Protein AF-A0A2T3MWW9-F1 (afdb_monomer_lite)

Sequence (185 aa):
MLLWITDTPELFTETENLVIRSPDQLSATSPQGPTFVVIDIRLPQQALINWAVQRKQTTLWWLPAVDIPDPHCGVMAADCSAAEFIPLLSHIYHREGVITLAPGELESALCNNRYARVFLAPTESGDLIDSQEWSLGYAIHRGLDGSLDDFQLVTDLVRSRFKINTLYCLCEPGNGVNLVLTFSN

Foldseek 3Di:
DEEEEDCCQVVDDADPQYHYYYLVCCVVPQLAPHQEYEYADQEDDPSSLVSPVPHPFEYEYECHPDDHDPPHAYAVEAPDDCRVVVVVVSCQQVVVDQHPDDNCRVSVLGRVFRYKYKFFQDQDDDAAPDPDAFAEKEWEAEAPPDDPVSVVVSQVSRCVNRNYNYYHYHYDHHDDTIMMMTGHD

Secondary structure (DSSP, 8-state):
-EEEEES-GGGS---SSEEEE-GGGGGGS-TTS-SEEEEE-SS--HHHHHHHHT-SS-EEEES-SSPPPTT-EEEEEESS-HHHHHHHHHHHHTT-SB--PPTTHHHHHHHT-SEEEEEEPPSS--S-S-SS-EEEEEEEEE-S-S-HHHHHHHHHHHHHHHTEEEEEEEEE-SSS--EEEEEE-

Organism: NCBI:txid266810

Radius of gyration: 16.32 Å; chains: 1; bounding box: 35×36×45 Å

pLDDT: mean 90.38, std 5.96, range [67.0, 98.0]

Structure (mmCIF, N/CA/C/O backbone):
data_AF-A0A2T3MWW9-F1
#
_entry.id   AF-A0A2T3MWW9-F1
#
loop_
_atom_site.group_PDB
_atom_site.id
_atom_site.type_symbol
_atom_site.label_atom_id
_atom_site.label_alt_id
_atom_site.label_comp_id
_atom_site.label_asym_id
_atom_site.label_entity_id
_atom_site.label_seq_id
_atom_site.pdbx_PDB_ins_code
_atom_site.Cartn_x
_atom_site.Cartn_y
_atom_site.Cartn_z
_atom_site.occupancy
_atom_site.B_iso_or_equiv
_atom_site.auth_seq_id
_atom_site.auth_comp_id
_atom_site.auth_asym_id
_atom_site.auth_atom_id
_atom_site.pdbx_PDB_model_num
ATOM 1 N N . MET A 1 1 ? -6.597 13.366 3.074 1.00 86.12 1 MET A N 1
ATOM 2 C CA . MET A 1 1 ? -5.866 13.123 4.329 1.00 86.12 1 MET A CA 1
ATOM 3 C C . MET A 1 1 ? -5.758 11.627 4.583 1.00 86.12 1 MET A C 1
ATOM 5 O O . MET A 1 1 ? -6.785 10.956 4.687 1.00 86.12 1 MET A O 1
ATOM 9 N N . LEU A 1 2 ? -4.524 11.129 4.651 1.00 93.75 2 LEU A N 1
ATOM 10 C CA . LEU A 1 2 ? -4.156 9.774 5.055 1.00 93.75 2 LEU A CA 1
ATOM 11 C C . LEU A 1 2 ? -3.776 9.794 6.541 1.00 93.75 2 LEU A C 1
ATOM 13 O O . LEU A 1 2 ? -3.070 10.700 6.981 1.00 93.75 2 LEU A O 1
ATOM 17 N N . LEU A 1 3 ? -4.251 8.816 7.312 1.00 95.88 3 LEU A N 1
ATOM 18 C CA . LEU A 1 3 ? -3.854 8.623 8.707 1.00 95.88 3 LEU A CA 1
ATOM 19 C C . LEU A 1 3 ? -2.896 7.434 8.814 1.00 95.88 3 LEU A C 1
ATOM 21 O O . LEU A 1 3 ? -3.251 6.317 8.446 1.00 95.88 3 LEU A O 1
ATOM 25 N N . TRP A 1 4 ? -1.714 7.665 9.367 1.00 97.31 4 TRP A N 1
ATOM 26 C CA . TRP A 1 4 ? -0.736 6.639 9.697 1.00 97.31 4 TRP A CA 1
ATOM 27 C C . TRP A 1 4 ? -0.711 6.414 11.209 1.00 97.31 4 TRP A C 1
ATOM 29 O O . TRP A 1 4 ? -0.473 7.336 11.986 1.00 97.31 4 TRP A O 1
ATOM 39 N N . ILE A 1 5 ? -0.989 5.182 11.629 1.00 97.00 5 ILE A N 1
ATOM 40 C CA . ILE A 1 5 ? -0.934 4.753 13.025 1.00 97.00 5 ILE A CA 1
ATOM 41 C C . ILE A 1 5 ? 0.368 3.980 13.243 1.00 97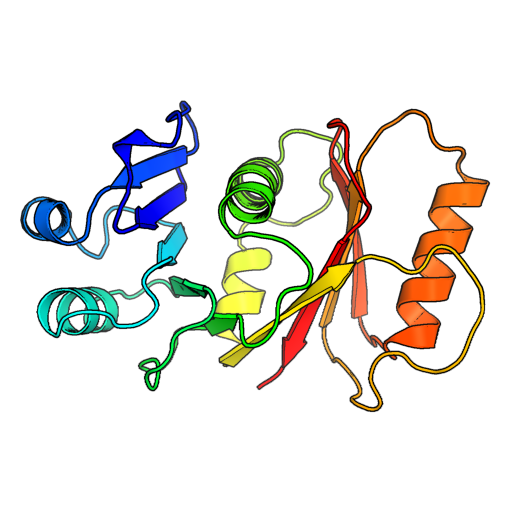.00 5 ILE A C 1
ATOM 43 O O . ILE A 1 5 ? 0.570 2.964 12.585 1.00 97.00 5 ILE A O 1
ATOM 47 N N . THR A 1 6 ? 1.228 4.438 14.153 1.00 96.56 6 THR A N 1
ATOM 48 C CA . THR A 1 6 ? 2.534 3.819 14.462 1.00 96.56 6 THR A CA 1
ATOM 49 C C . THR A 1 6 ? 2.891 3.998 15.941 1.00 96.56 6 THR A C 1
ATOM 51 O O . THR A 1 6 ? 2.377 4.904 16.595 1.00 96.56 6 THR A O 1
ATOM 54 N N . ASP A 1 7 ? 3.756 3.141 16.485 1.00 94.19 7 ASP A N 1
ATOM 55 C CA . ASP A 1 7 ? 4.209 3.229 17.882 1.00 94.19 7 ASP A CA 1
ATOM 56 C C . ASP A 1 7 ? 5.195 4.384 18.112 1.00 94.19 7 ASP A C 1
ATOM 58 O O . ASP A 1 7 ? 5.385 4.805 19.250 1.00 94.19 7 ASP A O 1
ATOM 62 N N . THR A 1 8 ? 5.803 4.912 17.046 1.00 94.25 8 THR A N 1
ATOM 63 C CA . THR A 1 8 ? 6.831 5.963 17.123 1.00 94.25 8 THR A CA 1
ATOM 64 C C . THR A 1 8 ? 6.480 7.176 16.254 1.00 94.25 8 THR A C 1
ATOM 66 O O . THR A 1 8 ? 7.227 7.502 15.325 1.00 94.25 8 THR A O 1
ATOM 69 N N . PRO A 1 9 ? 5.329 7.840 16.477 1.00 94.06 9 PRO A N 1
ATOM 70 C CA . PRO A 1 9 ? 4.899 8.972 15.655 1.00 94.06 9 PRO A CA 1
ATOM 71 C C . PRO A 1 9 ? 5.900 10.136 15.674 1.00 94.06 9 PRO A C 1
ATOM 73 O O . PRO A 1 9 ? 6.030 10.850 14.687 1.00 94.06 9 PRO A O 1
ATOM 76 N N . GLU A 1 10 ? 6.643 10.308 16.768 1.00 93.69 10 GLU A N 1
ATOM 77 C CA . GLU A 1 10 ? 7.654 11.351 16.959 1.00 93.69 10 GLU A CA 1
ATOM 78 C C . GLU A 1 10 ? 8.884 11.224 16.051 1.00 93.69 10 GLU A C 1
ATOM 80 O O . GLU A 1 10 ? 9.641 12.185 15.917 1.00 93.69 10 GLU A O 1
ATOM 85 N N . LEU A 1 11 ? 9.099 10.059 15.431 1.00 93.56 11 LEU A N 1
ATOM 86 C CA . LEU A 1 11 ? 10.196 9.849 14.482 1.00 93.56 11 LEU A CA 1
ATOM 87 C C . LEU A 1 11 ? 9.874 10.372 13.078 1.00 93.56 11 LEU A C 1
ATOM 89 O O . LEU A 1 11 ? 10.746 10.363 12.207 1.00 93.56 11 LEU A O 1
ATOM 93 N N . PHE A 1 12 ? 8.639 10.817 12.849 1.00 93.81 12 PHE A N 1
ATOM 94 C CA . PHE A 1 12 ? 8.135 11.162 11.531 1.00 93.81 12 PHE A CA 1
ATOM 95 C C . PHE A 1 12 ? 7.552 12.572 11.501 1.00 93.81 12 PHE A C 1
ATOM 97 O O . PHE A 1 12 ? 7.078 13.111 12.500 1.00 93.81 12 PHE A O 1
ATOM 104 N N . THR A 1 13 ? 7.580 13.174 10.315 1.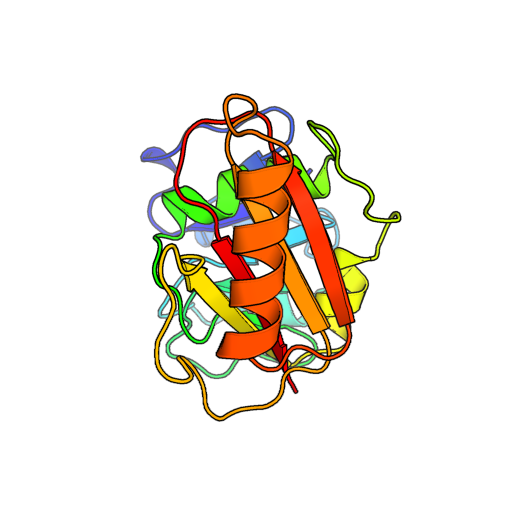00 92.25 13 THR A N 1
ATOM 105 C CA . THR A 1 13 ? 7.075 14.528 10.091 1.00 92.25 13 THR A CA 1
ATOM 106 C C . THR A 1 13 ? 5.696 14.456 9.456 1.00 92.25 13 THR A C 1
ATOM 108 O O . TH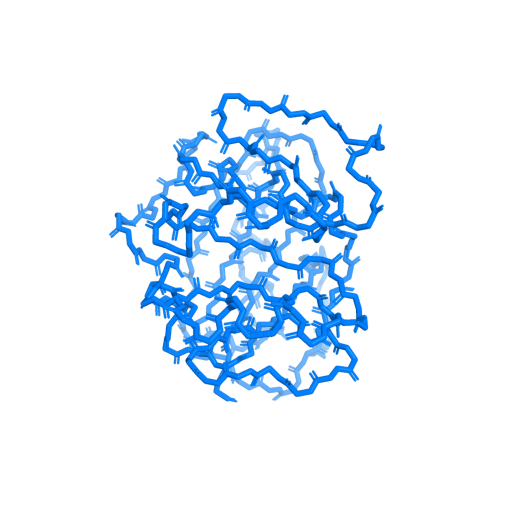R A 1 13 ? 5.530 13.857 8.394 1.00 92.25 13 THR A O 1
ATOM 111 N N . GLU A 1 14 ? 4.712 15.090 10.090 1.00 93.38 14 GLU A N 1
ATOM 112 C CA . GLU A 1 14 ? 3.388 15.264 9.494 1.00 93.38 14 GLU A CA 1
ATOM 113 C C . GLU A 1 14 ? 3.435 16.216 8.297 1.00 93.38 14 GLU A C 1
ATOM 115 O O . GLU A 1 14 ? 4.230 17.158 8.248 1.00 93.38 14 GLU A O 1
ATOM 120 N N . THR A 1 15 ? 2.524 16.008 7.353 1.00 91.12 15 THR A N 1
ATOM 121 C CA . THR A 1 15 ? 2.271 16.941 6.252 1.00 91.12 15 THR A CA 1
ATOM 122 C C . THR A 1 15 ? 0.797 17.334 6.249 1.00 91.12 15 THR A C 1
ATOM 124 O O . THR A 1 15 ? -0.006 16.785 7.001 1.00 91.12 15 THR A O 1
ATOM 127 N N . GLU A 1 16 ? 0.402 18.269 5.382 1.00 89.38 16 GLU A N 1
ATOM 128 C CA . GLU A 1 16 ? -1.020 18.599 5.170 1.00 89.38 16 GLU A CA 1
ATOM 129 C C . GLU A 1 16 ? -1.860 17.354 4.823 1.00 89.38 16 GLU A C 1
ATOM 131 O O . GLU A 1 16 ? -3.033 17.245 5.184 1.00 89.38 16 GLU A O 1
ATOM 136 N N . ASN A 1 17 ? -1.231 16.389 4.154 1.00 90.88 17 ASN A N 1
ATOM 137 C CA . ASN A 1 17 ? -1.879 15.223 3.579 1.00 90.88 17 ASN A CA 1
ATOM 138 C C . ASN A 1 17 ? -1.651 13.931 4.380 1.00 90.88 17 ASN A C 1
ATOM 140 O O . ASN A 1 17 ? -2.435 12.989 4.228 1.00 90.88 17 ASN A O 1
ATOM 144 N N . LEU A 1 18 ? -0.650 13.900 5.266 1.00 94.56 18 LEU A N 1
ATOM 145 C CA . LEU A 1 18 ? -0.281 12.758 6.104 1.00 94.56 18 LEU A CA 1
ATOM 146 C C . LEU A 1 18 ? -0.301 13.136 7.587 1.00 94.56 18 LEU A C 1
ATOM 148 O O . LEU A 1 18 ? 0.564 13.866 8.068 1.00 94.56 18 LEU A O 1
ATOM 152 N N . VAL A 1 19 ? -1.263 12.573 8.311 1.00 94.94 19 VAL A N 1
ATOM 153 C CA . VAL A 1 19 ? -1.389 12.710 9.765 1.00 94.94 19 VAL A CA 1
ATOM 154 C C . VAL A 1 19 ? -0.876 11.444 10.435 1.00 94.94 19 VAL A C 1
ATOM 156 O O . VAL A 1 19 ? -1.214 10.345 10.002 1.00 94.94 19 VAL A O 1
ATOM 159 N N . ILE A 1 20 ? -0.095 11.585 11.502 1.00 95.75 20 ILE A N 1
ATOM 160 C CA . ILE A 1 20 ? 0.597 10.481 12.173 1.00 95.75 20 ILE A CA 1
ATOM 161 C C . ILE A 1 20 ? 0.165 10.429 13.636 1.00 95.75 20 ILE A C 1
ATOM 163 O O . ILE A 1 20 ? 0.215 11.426 14.358 1.00 95.75 20 ILE A O 1
ATOM 167 N N . ARG A 1 21 ? -0.315 9.275 14.093 1.00 94.94 21 ARG A N 1
ATOM 168 C CA . ARG A 1 21 ? -0.843 9.102 15.452 1.00 94.94 21 ARG A CA 1
ATOM 169 C C . ARG A 1 21 ? -0.339 7.813 16.081 1.00 94.94 21 ARG A C 1
ATOM 171 O O . ARG A 1 21 ? -0.082 6.838 15.383 1.00 94.94 21 ARG A O 1
ATOM 178 N N . SER A 1 22 ? -0.265 7.791 17.406 1.00 94.56 22 SER A N 1
ATOM 179 C CA . SER A 1 22 ? -0.101 6.550 18.160 1.00 94.56 22 SER A CA 1
ATOM 180 C C . SER A 1 22 ? -1.442 5.835 18.368 1.00 94.56 22 SER A C 1
ATOM 182 O O . SER A 1 22 ? -2.502 6.472 18.296 1.00 94.56 22 SER A O 1
ATOM 184 N N . PRO A 1 23 ? -1.437 4.523 18.672 1.00 93.38 23 PRO A N 1
ATOM 185 C CA . PRO A 1 23 ? -2.658 3.791 19.008 1.00 93.38 23 PRO A CA 1
ATOM 186 C C . PRO A 1 23 ? -3.476 4.430 20.143 1.00 93.38 23 PRO A C 1
ATOM 188 O O . PRO A 1 23 ? -4.704 4.473 20.069 1.00 93.38 23 PRO A O 1
ATOM 191 N N . ASP A 1 24 ? -2.822 5.001 21.158 1.00 90.00 24 ASP A N 1
ATOM 192 C CA . ASP A 1 24 ? -3.497 5.620 22.311 1.00 90.00 24 ASP A CA 1
ATOM 193 C C . ASP A 1 24 ? -4.316 6.867 21.927 1.00 90.00 24 ASP A C 1
ATOM 195 O O . ASP A 1 24 ? -5.338 7.191 22.545 1.00 90.00 24 ASP A O 1
ATOM 199 N N . GLN A 1 25 ? -3.916 7.544 20.848 1.00 89.50 25 GLN A N 1
ATOM 200 C CA . GLN A 1 25 ? -4.597 8.728 20.320 1.00 89.50 25 GLN A CA 1
ATOM 201 C C . GLN A 1 25 ? -5.870 8.385 19.520 1.00 89.50 25 GLN A C 1
ATOM 203 O O . GLN A 1 25 ? -6.629 9.284 19.141 1.00 89.50 25 GLN A O 1
ATOM 208 N N . LEU A 1 26 ? -6.166 7.098 19.292 1.00 84.94 26 LEU A N 1
ATOM 209 C CA . LEU A 1 26 ? -7.368 6.662 18.568 1.00 84.94 26 LEU A CA 1
ATOM 210 C C . LEU A 1 26 ? -8.657 6.863 19.350 1.00 84.94 26 LEU A C 1
ATOM 212 O O . LEU A 1 26 ? -9.710 7.031 18.743 1.00 84.94 26 LEU A O 1
ATOM 216 N N . SER A 1 27 ? -8.587 6.904 20.680 1.00 78.81 27 SER A N 1
ATOM 217 C CA . SER A 1 27 ? -9.750 7.180 21.534 1.00 78.81 27 SER A CA 1
ATOM 218 C C . SER A 1 27 ? -10.438 8.511 21.194 1.00 78.81 27 SER A C 1
ATOM 220 O O . SER A 1 27 ? -11.656 8.628 21.316 1.00 78.81 27 SER A O 1
ATOM 222 N N . ALA A 1 28 ? -9.672 9.492 20.705 1.00 82.19 28 ALA A N 1
ATOM 223 C CA . ALA A 1 28 ? -10.166 10.791 20.253 1.00 82.19 28 ALA A CA 1
ATOM 224 C C . ALA A 1 28 ? -10.493 10.839 18.746 1.00 82.19 28 ALA A C 1
ATOM 226 O O . ALA A 1 28 ? -10.982 11.856 18.253 1.00 82.19 28 ALA A O 1
ATOM 227 N N . THR A 1 29 ? -10.232 9.760 18.004 1.00 86.19 29 THR A N 1
ATOM 228 C CA . THR A 1 29 ? -10.383 9.703 16.547 1.00 86.19 29 THR A CA 1
ATOM 229 C C . THR A 1 29 ? -11.567 8.817 16.175 1.00 86.19 29 THR A C 1
ATOM 231 O O . THR A 1 29 ? -11.549 7.606 16.382 1.00 86.19 29 THR A O 1
ATOM 234 N N . SER A 1 30 ? -12.603 9.401 15.568 1.00 91.06 30 SER A N 1
ATOM 235 C CA . SER A 1 30 ? -13.727 8.616 15.041 1.00 91.06 30 SER A CA 1
ATOM 236 C C . SER A 1 30 ? -13.239 7.607 13.990 1.00 91.06 30 SER A C 1
ATOM 238 O O . SER A 1 30 ? -12.546 8.024 13.056 1.00 91.06 30 SER A O 1
ATOM 240 N N . PRO A 1 31 ? -13.654 6.323 14.050 1.00 91.19 31 PRO A N 1
ATOM 241 C CA . PRO A 1 31 ? -13.318 5.333 13.029 1.00 91.19 31 PRO A CA 1
ATOM 242 C C . PRO A 1 31 ? -13.686 5.758 11.604 1.00 91.19 31 PRO A C 1
ATOM 244 O O . PRO A 1 31 ? -13.045 5.312 10.663 1.00 91.19 31 PRO A O 1
ATOM 247 N N . GLN A 1 32 ? -14.685 6.629 11.420 1.00 93.19 32 GLN A N 1
ATOM 248 C CA . GLN A 1 32 ? -15.122 7.084 10.089 1.00 93.19 32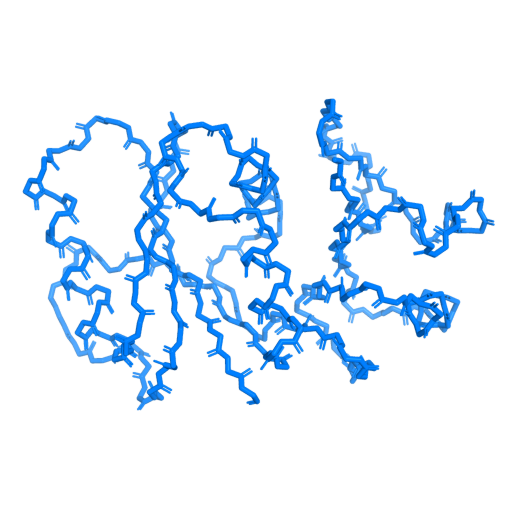 GLN A CA 1
ATOM 249 C C . GLN A 1 32 ? -14.501 8.415 9.648 1.00 93.19 32 GLN A C 1
ATOM 251 O O . GLN A 1 32 ? -14.809 8.891 8.562 1.00 93.19 32 GLN A O 1
ATOM 256 N N . GLY A 1 33 ? -13.701 9.062 10.500 1.00 87.88 33 GLY A N 1
ATOM 257 C CA . GLY A 1 33 ? -13.125 10.371 10.182 1.00 87.88 33 GLY A CA 1
ATOM 258 C C . GLY A 1 33 ? -12.098 10.295 9.046 1.00 87.88 33 GLY A C 1
ATOM 259 O O . GLY A 1 33 ? -12.249 11.005 8.054 1.00 87.88 33 GLY A O 1
ATOM 260 N N . PRO A 1 34 ? -11.063 9.443 9.163 1.00 89.62 34 PRO A N 1
ATOM 261 C CA . PRO A 1 34 ? -10.036 9.315 8.134 1.00 89.62 34 PRO A CA 1
ATOM 262 C C . PRO A 1 34 ? -10.469 8.388 6.993 1.00 89.62 34 PRO A C 1
ATOM 264 O O . PRO A 1 34 ? -10.800 7.221 7.233 1.00 89.62 34 PRO A O 1
ATOM 267 N N . THR A 1 35 ? -10.367 8.884 5.756 1.00 88.00 35 THR A N 1
ATOM 268 C CA . THR A 1 35 ? -10.715 8.133 4.538 1.00 88.00 35 THR A CA 1
ATOM 269 C C . THR A 1 35 ? -9.782 6.951 4.300 1.00 88.00 35 THR A C 1
ATOM 271 O O . THR A 1 35 ? -10.247 5.836 4.082 1.00 88.00 35 THR A O 1
ATOM 274 N N . PHE A 1 36 ? -8.471 7.180 4.401 1.00 93.19 36 PHE A N 1
ATOM 275 C CA . PHE A 1 36 ? -7.445 6.161 4.202 1.00 93.19 36 PHE A CA 1
ATOM 276 C C . PHE A 1 36 ? -6.611 6.028 5.471 1.00 93.19 36 PHE A C 1
ATOM 278 O O . PHE A 1 36 ? -6.152 7.033 6.017 1.00 93.19 36 PHE A O 1
ATOM 285 N N . VAL A 1 37 ? -6.432 4.797 5.949 1.00 96.19 37 VAL A N 1
ATOM 286 C CA . VAL A 1 37 ? -5.682 4.518 7.177 1.00 96.19 37 VAL A CA 1
ATOM 287 C C . VAL A 1 37 ? -4.660 3.428 6.921 1.00 96.19 37 VAL A C 1
ATOM 289 O O . VAL A 1 37 ? -5.013 2.360 6.416 1.00 96.19 37 VAL A O 1
ATOM 292 N N . VAL A 1 38 ? -3.423 3.694 7.331 1.00 97.62 38 VAL A N 1
ATOM 293 C CA . VAL A 1 38 ? -2.350 2.705 7.400 1.00 97.62 38 VAL A CA 1
ATOM 294 C C . VAL A 1 38 ? -2.037 2.412 8.865 1.00 97.62 38 VAL A C 1
ATOM 296 O O . VAL A 1 38 ? -1.810 3.332 9.648 1.00 97.62 38 VAL A O 1
ATOM 299 N N . ILE A 1 39 ? -2.037 1.135 9.239 1.00 97.62 39 ILE A N 1
ATOM 300 C CA . ILE A 1 39 ? -1.686 0.649 10.574 1.00 97.62 39 ILE A CA 1
ATOM 301 C C . ILE A 1 39 ? -0.313 -0.009 10.491 1.00 97.62 39 ILE A C 1
ATOM 303 O O . ILE A 1 39 ? -0.189 -1.124 9.999 1.00 97.62 39 ILE A O 1
ATOM 307 N N . ASP A 1 40 ? 0.707 0.677 10.988 1.00 97.56 40 ASP A N 1
ATOM 308 C CA . ASP A 1 40 ? 2.088 0.205 11.094 1.00 97.56 40 ASP A CA 1
ATOM 309 C C . ASP A 1 40 ? 2.391 -0.213 12.532 1.00 97.56 40 ASP A C 1
ATOM 311 O O . ASP A 1 40 ? 3.196 0.388 13.241 1.00 97.56 40 ASP A O 1
ATOM 315 N N . ILE A 1 41 ? 1.647 -1.223 12.985 1.00 96.50 41 ILE A N 1
ATOM 316 C CA . ILE A 1 41 ? 1.767 -1.810 14.317 1.00 96.50 41 ILE A CA 1
ATOM 317 C C . ILE A 1 41 ? 1.816 -3.320 14.145 1.00 96.50 41 ILE A C 1
ATOM 319 O O . ILE A 1 41 ? 0.814 -3.958 13.814 1.00 96.50 41 ILE A O 1
ATOM 323 N N . ARG A 1 42 ? 2.984 -3.911 14.400 1.00 94.62 42 ARG A N 1
ATOM 324 C CA . ARG A 1 42 ? 3.199 -5.346 14.184 1.00 94.62 42 ARG A CA 1
ATOM 325 C C . ARG A 1 42 ? 2.343 -6.216 15.108 1.00 94.62 42 ARG A C 1
ATOM 327 O O . ARG A 1 42 ? 1.829 -7.243 14.676 1.00 94.62 42 ARG A O 1
ATOM 334 N N . LEU A 1 43 ? 2.200 -5.823 16.374 1.00 95.25 43 LEU A N 1
ATOM 335 C CA . LEU A 1 43 ? 1.399 -6.520 17.389 1.00 95.25 43 LEU A CA 1
ATOM 336 C C . LEU A 1 43 ? 0.338 -5.559 17.946 1.00 95.25 43 LEU A C 1
ATOM 338 O O . LEU A 1 43 ? 0.534 -4.971 19.011 1.00 95.25 43 LEU A O 1
ATOM 342 N N . PRO A 1 44 ? -0.768 -5.344 17.215 1.00 93.69 44 PRO A N 1
ATOM 343 C CA . PRO A 1 44 ? -1.781 -4.368 17.585 1.00 93.69 44 PRO A CA 1
ATOM 344 C C . PRO A 1 44 ? -2.500 -4.773 18.873 1.00 93.69 44 PRO A C 1
ATOM 346 O O . PRO A 1 44 ? -2.886 -5.926 19.069 1.00 93.69 44 PRO A O 1
ATOM 349 N N . GLN A 1 45 ? -2.733 -3.798 19.748 1.00 93.06 45 GLN A N 1
ATOM 350 C CA . GLN A 1 45 ? -3.555 -4.006 20.936 1.00 93.06 45 GLN A CA 1
ATOM 351 C C . GLN A 1 45 ? -5.034 -4.180 20.559 1.00 93.06 45 GLN A C 1
ATOM 353 O O . GLN A 1 45 ? -5.508 -3.642 19.556 1.00 93.06 45 GLN A O 1
ATOM 358 N N . GLN A 1 46 ? -5.805 -4.850 21.422 1.00 92.00 46 GLN A N 1
ATOM 359 C CA . GLN A 1 46 ? -7.230 -5.113 21.181 1.00 92.00 46 GLN A CA 1
ATOM 360 C C . GLN A 1 46 ? -8.049 -3.836 20.930 1.00 92.00 46 GLN A C 1
ATOM 362 O O . GLN A 1 46 ? -9.002 -3.862 20.157 1.00 92.00 46 GLN A O 1
ATOM 367 N N . ALA A 1 47 ? -7.681 -2.710 21.549 1.00 92.25 47 ALA A N 1
ATOM 368 C CA . ALA A 1 47 ? -8.355 -1.431 21.333 1.00 92.25 47 ALA A CA 1
ATOM 369 C C . ALA A 1 47 ? -8.253 -0.956 19.872 1.00 92.25 47 ALA A C 1
ATOM 371 O O . ALA A 1 47 ? -9.258 -0.543 19.295 1.00 92.25 47 ALA A O 1
ATOM 372 N N . LEU A 1 48 ? -7.073 -1.084 19.257 1.00 94.50 48 LEU A N 1
ATOM 373 C CA . LEU A 1 48 ? -6.839 -0.749 17.852 1.00 94.50 48 LEU A CA 1
ATOM 374 C C . LEU A 1 48 ? -7.594 -1.704 16.918 1.00 94.50 48 LEU A C 1
ATOM 376 O O . LEU A 1 48 ? -8.234 -1.253 15.971 1.00 94.50 48 LEU A O 1
ATOM 380 N N . ILE A 1 49 ? -7.594 -3.005 17.221 1.00 94.69 49 ILE A N 1
ATOM 381 C CA . ILE A 1 49 ? -8.370 -3.998 16.460 1.00 94.69 49 ILE A CA 1
ATOM 382 C C . ILE A 1 49 ? -9.866 -3.658 16.515 1.00 94.69 49 ILE A C 1
ATOM 384 O O . ILE A 1 49 ? -10.522 -3.567 15.480 1.00 94.69 49 ILE A O 1
ATOM 388 N N . ASN A 1 50 ? -10.404 -3.405 17.711 1.00 93.31 50 ASN A N 1
ATOM 389 C CA . ASN A 1 50 ? -11.809 -3.044 17.902 1.00 93.31 50 ASN A CA 1
ATOM 390 C C . ASN A 1 50 ? -12.175 -1.750 17.168 1.00 93.31 50 ASN A C 1
ATOM 392 O O . ASN A 1 50 ? -13.268 -1.646 16.616 1.00 93.31 50 ASN A O 1
ATOM 396 N N . TRP A 1 51 ? -11.272 -0.769 17.160 1.00 94.31 51 TRP A N 1
ATOM 397 C CA . TRP A 1 51 ? -11.448 0.470 16.413 1.00 94.31 51 TRP A CA 1
ATOM 398 C C . TRP A 1 51 ? -11.477 0.218 14.900 1.00 94.31 51 TRP A C 1
ATOM 400 O O . TRP A 1 51 ? -12.361 0.728 14.213 1.00 94.31 51 TRP A O 1
ATOM 410 N N . ALA A 1 52 ? -10.568 -0.616 14.384 1.00 94.25 52 ALA A N 1
ATOM 411 C CA . ALA A 1 52 ? -10.504 -0.951 12.965 1.00 94.25 52 ALA A CA 1
ATOM 412 C C . ALA A 1 52 ? -11.762 -1.697 12.494 1.00 94.25 52 ALA A C 1
ATOM 414 O O . ALA A 1 52 ? -12.355 -1.300 11.497 1.00 94.25 52 ALA A O 1
ATOM 415 N N . VAL A 1 53 ? -12.253 -2.671 13.271 1.00 94.44 53 VAL A N 1
ATOM 416 C CA . VAL A 1 53 ? -13.492 -3.426 12.979 1.00 94.44 53 VAL A CA 1
ATOM 417 C C . VAL A 1 53 ? -14.723 -2.520 12.855 1.00 94.44 53 VAL A C 1
ATOM 419 O O . VAL A 1 53 ? -15.674 -2.842 12.147 1.00 94.44 53 VAL A O 1
ATOM 422 N N . GLN A 1 54 ? -14.733 -1.365 13.524 1.00 94.06 54 GLN A N 1
ATOM 423 C CA . GLN A 1 54 ? -15.834 -0.405 13.412 1.00 94.06 54 GLN A CA 1
ATOM 424 C C . GLN A 1 54 ? -15.788 0.407 12.112 1.00 94.06 54 GLN A C 1
ATOM 426 O O . GLN A 1 54 ? -16.764 1.090 11.786 1.00 94.06 54 GLN A O 1
ATOM 431 N N . ARG A 1 55 ? -14.677 0.384 11.368 1.00 93.56 55 ARG A N 1
ATOM 432 C CA . ARG A 1 55 ? -14.519 1.155 10.134 1.00 93.56 55 ARG A CA 1
ATOM 433 C C . ARG A 1 55 ? -15.346 0.570 9.001 1.00 93.56 55 ARG A C 1
ATOM 435 O O . ARG A 1 55 ? -15.360 -0.632 8.773 1.00 93.56 55 ARG A O 1
ATOM 442 N N . LYS A 1 56 ? -15.981 1.454 8.228 1.00 91.75 56 LYS A N 1
ATOM 443 C CA . LYS A 1 56 ? -16.617 1.081 6.953 1.00 91.75 56 LYS A CA 1
ATOM 444 C C . LYS A 1 56 ? -15.635 1.107 5.785 1.00 91.75 56 LYS A C 1
ATOM 446 O O . LYS A 1 56 ? -15.859 0.446 4.781 1.00 91.75 56 LYS A O 1
ATOM 451 N N . GLN A 1 57 ? -14.581 1.909 5.909 1.00 91.69 57 GLN A N 1
ATOM 452 C CA . GLN A 1 57 ? -13.519 2.040 4.921 1.00 91.69 57 GLN A CA 1
ATOM 453 C C . GLN A 1 57 ? -12.361 1.116 5.286 1.00 91.69 57 GLN A C 1
ATOM 455 O O . GLN A 1 57 ? -11.913 1.085 6.439 1.00 91.69 57 GLN A O 1
ATOM 460 N N . THR A 1 58 ? -11.864 0.403 4.282 1.00 92.75 58 THR A N 1
ATOM 461 C CA . THR A 1 58 ? -10.727 -0.506 4.393 1.00 92.75 58 THR A CA 1
ATOM 462 C C . THR A 1 58 ? -9.491 0.191 4.966 1.00 92.75 58 THR A C 1
ATOM 464 O O . THR A 1 58 ? -9.283 1.395 4.798 1.00 92.75 58 THR A O 1
ATOM 467 N N . THR A 1 59 ? -8.688 -0.578 5.697 1.00 95.88 59 THR A N 1
ATOM 468 C CA . THR A 1 59 ? -7.393 -0.160 6.238 1.00 95.88 59 THR A CA 1
ATOM 469 C C . THR A 1 59 ? -6.289 -1.007 5.623 1.00 95.88 59 THR A C 1
ATOM 471 O O . THR A 1 59 ? -6.535 -2.155 5.245 1.00 95.88 59 THR A O 1
ATOM 474 N N . LEU A 1 60 ? -5.092 -0.434 5.517 1.00 97.69 60 LEU A N 1
ATOM 475 C CA . LEU A 1 60 ? -3.883 -1.148 5.123 1.00 97.69 60 LEU A CA 1
ATOM 476 C C . LEU A 1 60 ? -3.048 -1.441 6.371 1.00 97.69 60 LEU A C 1
ATOM 478 O O . LEU A 1 60 ? -2.622 -0.515 7.053 1.00 97.69 60 LEU A O 1
ATOM 482 N N . TRP A 1 61 ? -2.799 -2.706 6.676 1.00 98.00 61 TRP A N 1
ATOM 483 C CA . TRP A 1 61 ? -1.990 -3.121 7.820 1.00 98.00 61 TRP A CA 1
ATOM 484 C C . TRP A 1 61 ? -0.591 -3.470 7.343 1.00 98.00 61 TRP A C 1
ATOM 486 O O . TRP A 1 61 ? -0.426 -4.348 6.502 1.00 98.00 61 TRP A O 1
ATOM 496 N N . TRP A 1 62 ? 0.422 -2.794 7.861 1.00 98.00 62 TRP A N 1
ATOM 497 C CA . TRP A 1 62 ? 1.804 -3.010 7.473 1.00 98.00 62 TRP A CA 1
ATOM 498 C C . TRP A 1 62 ? 2.430 -4.151 8.280 1.00 98.00 62 TRP A C 1
ATOM 500 O O . TRP A 1 62 ? 2.572 -4.045 9.497 1.00 98.00 62 TRP A O 1
ATOM 510 N N . LEU A 1 63 ? 2.791 -5.247 7.600 1.00 97.12 63 LEU A N 1
ATOM 511 C CA . LEU A 1 63 ? 3.467 -6.425 8.165 1.00 97.12 63 LEU A CA 1
ATOM 512 C C . LEU A 1 63 ? 2.913 -6.886 9.535 1.00 97.12 63 LEU A C 1
ATOM 514 O O . LEU A 1 63 ? 3.694 -7.084 10.477 1.00 97.12 63 LEU A O 1
ATOM 518 N N . PRO A 1 64 ? 1.584 -7.060 9.691 1.00 96.38 64 PRO A N 1
ATOM 519 C CA . PRO A 1 64 ? 1.022 -7.467 10.970 1.00 96.38 64 PRO A CA 1
ATOM 520 C C . PRO A 1 64 ? 1.444 -8.898 11.312 1.00 96.38 64 PRO A C 1
ATOM 522 O O . PRO A 1 64 ? 1.508 -9.779 10.457 1.00 96.38 64 PRO A O 1
ATOM 525 N N . ALA A 1 65 ? 1.705 -9.144 12.594 1.00 95.81 65 ALA A N 1
ATOM 526 C CA . ALA A 1 65 ? 1.976 -10.474 13.139 1.00 95.81 65 ALA A CA 1
ATOM 527 C C . ALA A 1 65 ? 0.714 -11.144 13.713 1.00 95.81 65 ALA A C 1
ATOM 529 O O . ALA A 1 65 ? 0.811 -12.127 14.447 1.00 95.81 65 ALA A O 1
ATOM 530 N N . VAL A 1 66 ? -0.461 -10.594 13.407 1.00 93.38 66 VAL A N 1
ATOM 531 C CA . VAL A 1 66 ? -1.770 -11.095 13.829 1.00 93.38 66 VAL A CA 1
ATOM 532 C C . VAL A 1 66 ? -2.700 -11.184 12.628 1.00 93.38 66 VAL A C 1
ATOM 534 O O . VAL A 1 66 ? -2.484 -10.509 11.619 1.00 93.38 66 VAL A O 1
ATOM 537 N N . ASP A 1 67 ? -3.765 -11.967 12.765 1.00 91.69 67 ASP A N 1
ATOM 538 C CA . ASP A 1 67 ? -4.828 -11.988 11.769 1.00 91.69 67 ASP A CA 1
ATOM 539 C C . ASP A 1 67 ? -5.548 -10.639 11.719 1.00 91.69 67 ASP A C 1
ATOM 541 O O . ASP A 1 67 ? -5.961 -10.070 12.733 1.00 91.69 67 ASP A O 1
ATOM 545 N N . ILE A 1 68 ? -5.700 -10.137 10.501 1.00 92.44 68 ILE A N 1
ATOM 546 C CA . ILE A 1 68 ? -6.371 -8.877 10.215 1.00 92.44 68 ILE A CA 1
ATOM 547 C C . ILE A 1 68 ? -7.877 -9.144 10.072 1.00 92.44 68 ILE A C 1
ATOM 549 O O . ILE A 1 68 ? -8.251 -10.110 9.397 1.00 92.44 68 ILE A O 1
ATOM 553 N N . PRO A 1 69 ? -8.755 -8.304 10.651 1.00 91.12 69 PRO A N 1
ATOM 554 C CA . PRO A 1 69 ? -10.189 -8.448 10.448 1.00 91.12 69 PRO A CA 1
ATOM 555 C C . PRO A 1 69 ? -10.607 -8.104 9.012 1.00 91.12 69 PRO A C 1
ATOM 557 O O . PRO A 1 69 ? -10.132 -7.130 8.425 1.00 91.12 69 PRO A O 1
ATOM 560 N N . ASP A 1 70 ? -11.554 -8.865 8.466 1.00 89.50 70 ASP A N 1
ATOM 561 C CA . ASP A 1 70 ? -12.193 -8.536 7.189 1.00 89.50 70 ASP A CA 1
ATOM 562 C C . ASP A 1 70 ? -13.015 -7.231 7.331 1.00 89.50 70 ASP A C 1
ATOM 564 O O . ASP A 1 70 ? -13.640 -7.026 8.378 1.00 89.50 70 ASP A O 1
ATOM 568 N N . PRO A 1 71 ? -13.079 -6.346 6.311 1.00 90.50 71 PRO A N 1
ATOM 569 C CA . PRO A 1 71 ? -12.512 -6.443 4.961 1.00 90.50 71 PRO A CA 1
ATOM 570 C C . PRO A 1 71 ? -11.204 -5.634 4.812 1.00 90.50 71 PRO A C 1
ATOM 572 O O . PRO A 1 71 ? -11.081 -4.789 3.920 1.00 90.50 71 PRO A O 1
ATOM 575 N N . HIS A 1 72 ? -10.258 -5.775 5.744 1.00 94.81 72 HIS A N 1
ATOM 576 C CA . HIS A 1 72 ? -9.004 -5.023 5.696 1.00 94.81 72 HIS A CA 1
ATOM 577 C C . HIS A 1 72 ? -7.887 -5.751 4.940 1.00 94.81 72 HIS A C 1
ATOM 579 O O . HIS A 1 72 ? -7.889 -6.975 4.835 1.00 94.81 72 HIS A O 1
ATOM 585 N N . CYS A 1 73 ? -6.926 -4.983 4.422 1.00 96.19 73 CYS A N 1
ATOM 586 C CA . CYS A 1 73 ? -5.823 -5.494 3.612 1.00 96.19 73 CYS A CA 1
ATOM 587 C C . CYS A 1 73 ? -4.519 -5.497 4.415 1.00 96.19 73 CYS A C 1
ATOM 589 O O . CYS A 1 73 ? -4.193 -4.509 5.073 1.00 96.19 73 CYS A O 1
ATOM 591 N N . GLY A 1 74 ? -3.742 -6.576 4.325 1.00 97.00 74 GLY A N 1
ATOM 592 C CA . GLY A 1 74 ? -2.428 -6.709 4.955 1.00 97.00 74 GLY A CA 1
ATOM 593 C C . GLY A 1 74 ? -1.275 -6.688 3.970 1.00 97.00 74 GLY A C 1
ATOM 594 O O . GLY A 1 74 ? -1.256 -7.482 3.038 1.00 97.00 74 GLY A O 1
ATOM 595 N N . VAL A 1 75 ? -0.266 -5.855 4.205 1.00 97.25 75 VAL A N 1
ATOM 596 C CA . VAL A 1 75 ? 1.038 -5.996 3.555 1.00 97.25 75 VAL A CA 1
ATOM 597 C C . VAL A 1 75 ? 1.751 -7.181 4.195 1.00 97.25 75 VAL A C 1
ATOM 599 O O . VAL A 1 75 ? 2.130 -7.107 5.358 1.00 97.25 75 VAL A O 1
ATOM 602 N N . MET A 1 76 ? 1.919 -8.272 3.450 1.00 94.56 76 MET A N 1
ATOM 603 C CA . MET A 1 76 ? 2.489 -9.527 3.966 1.00 94.56 76 MET A CA 1
ATOM 604 C C . MET A 1 76 ? 3.998 -9.644 3.736 1.00 94.56 76 MET A C 1
ATOM 606 O O . MET A 1 76 ? 4.668 -10.424 4.408 1.00 94.56 76 MET A O 1
ATOM 610 N N . ALA A 1 77 ? 4.529 -8.879 2.784 1.00 93.38 77 ALA A N 1
ATOM 611 C CA . ALA A 1 77 ? 5.952 -8.791 2.490 1.00 93.38 77 ALA A CA 1
ATOM 612 C C . ALA A 1 77 ? 6.280 -7.389 1.967 1.00 93.38 77 ALA A C 1
ATOM 614 O O . ALA A 1 77 ? 5.481 -6.804 1.230 1.00 93.38 77 ALA A O 1
ATOM 615 N N . ALA A 1 78 ? 7.438 -6.866 2.361 1.00 95.62 78 ALA A N 1
ATOM 616 C CA . ALA A 1 78 ? 7.931 -5.571 1.923 1.00 95.62 78 ALA A CA 1
ATOM 617 C C . ALA A 1 78 ? 9.462 -5.583 1.822 1.00 95.62 78 ALA A C 1
ATOM 619 O O . ALA A 1 78 ? 10.132 -5.923 2.797 1.00 95.62 78 ALA A O 1
ATOM 620 N N . ASP A 1 79 ? 10.002 -5.165 0.677 1.00 95.12 79 ASP A N 1
ATOM 621 C CA . ASP A 1 79 ? 11.447 -4.959 0.484 1.00 95.12 79 ASP A CA 1
ATOM 622 C C . ASP A 1 79 ? 11.915 -3.556 0.918 1.00 95.12 79 ASP A C 1
ATOM 624 O O . ASP A 1 79 ? 13.102 -3.234 0.851 1.00 95.12 79 ASP A O 1
ATOM 628 N N . CYS A 1 80 ? 10.989 -2.705 1.364 1.00 94.25 80 CYS A N 1
ATOM 629 C CA . CYS A 1 80 ? 11.265 -1.378 1.903 1.00 94.25 80 CYS A CA 1
ATOM 630 C C . CYS A 1 80 ? 10.607 -1.193 3.277 1.00 94.25 80 CYS A C 1
ATOM 632 O O . CYS A 1 80 ? 9.823 -2.023 3.739 1.00 94.25 80 CYS A O 1
ATOM 634 N N . SER A 1 81 ? 10.956 -0.105 3.964 1.00 94.75 81 SER A N 1
ATOM 635 C CA . SER A 1 81 ? 10.387 0.210 5.279 1.00 94.75 81 SER A CA 1
ATOM 636 C C . SER A 1 81 ? 9.042 0.937 5.169 1.00 94.75 81 SER A C 1
ATOM 638 O O . SER A 1 81 ? 8.790 1.642 4.191 1.00 94.75 81 SER A O 1
ATOM 640 N N . ALA A 1 82 ? 8.207 0.851 6.211 1.00 95.12 82 ALA A N 1
ATOM 641 C CA . ALA A 1 82 ? 6.983 1.653 6.324 1.00 95.12 82 ALA A CA 1
ATOM 642 C C . ALA A 1 82 ? 7.273 3.159 6.203 1.00 95.12 82 ALA A C 1
ATOM 644 O O . ALA A 1 82 ? 6.563 3.881 5.507 1.00 95.12 82 ALA A O 1
ATOM 645 N N . ALA A 1 83 ? 8.370 3.605 6.821 1.00 94.50 83 ALA A N 1
ATOM 646 C CA . ALA A 1 83 ? 8.841 4.986 6.783 1.00 94.50 83 ALA A CA 1
ATOM 647 C C . ALA A 1 83 ? 9.188 5.480 5.373 1.00 94.50 83 ALA A C 1
ATOM 649 O O . ALA A 1 83 ? 9.107 6.675 5.107 1.00 94.50 83 ALA A O 1
ATOM 650 N N . GLU A 1 84 ? 9.565 4.575 4.470 1.00 92.62 84 GLU A N 1
ATOM 651 C CA . GLU A 1 84 ? 9.792 4.901 3.065 1.00 92.62 84 GLU A CA 1
ATOM 652 C C . GLU A 1 84 ? 8.494 4.820 2.252 1.00 92.62 84 GLU A C 1
ATOM 654 O O . GLU A 1 84 ? 8.207 5.699 1.439 1.00 92.62 84 GLU A O 1
ATOM 659 N N . PHE A 1 85 ? 7.694 3.776 2.473 1.00 95.00 85 PHE A N 1
ATOM 660 C CA . PHE A 1 85 ? 6.526 3.492 1.647 1.00 95.00 85 PHE A CA 1
ATOM 661 C C . PHE A 1 85 ? 5.313 4.374 1.955 1.00 95.00 85 PHE A C 1
ATOM 663 O O . PHE A 1 85 ? 4.612 4.787 1.038 1.00 95.00 85 PHE A O 1
ATOM 670 N N . ILE A 1 86 ? 5.021 4.667 3.223 1.00 95.69 86 ILE A N 1
ATOM 671 C CA . ILE A 1 86 ? 3.782 5.360 3.612 1.00 95.69 86 ILE A CA 1
ATOM 672 C C . ILE A 1 86 ? 3.760 6.826 3.152 1.00 95.69 86 ILE A C 1
ATOM 674 O O . ILE A 1 86 ? 2.726 7.250 2.627 1.00 95.69 86 ILE A O 1
ATOM 678 N N . PRO A 1 87 ? 4.855 7.607 3.257 1.00 93.00 87 PRO A N 1
ATOM 679 C CA . PRO A 1 87 ? 4.903 8.940 2.655 1.00 93.00 87 PRO A CA 1
ATOM 680 C C . PRO A 1 87 ? 4.678 8.905 1.139 1.00 93.00 87 PRO A C 1
ATOM 682 O O . PRO A 1 87 ? 3.868 9.669 0.617 1.00 93.00 87 PRO A O 1
ATOM 685 N N . LEU A 1 88 ? 5.305 7.949 0.448 1.00 92.44 88 LEU A N 1
ATOM 686 C CA . LEU A 1 88 ? 5.112 7.724 -0.985 1.00 92.44 88 LEU A CA 1
ATOM 687 C C . LEU A 1 88 ? 3.652 7.374 -1.319 1.00 92.44 88 LEU A C 1
ATOM 689 O O . LEU A 1 88 ? 3.068 7.936 -2.244 1.00 92.44 88 LEU A O 1
ATOM 693 N N . LEU A 1 89 ? 3.032 6.488 -0.537 1.00 93.44 89 LEU A N 1
ATOM 694 C CA . LEU A 1 89 ? 1.620 6.139 -0.672 1.00 93.44 89 LEU A CA 1
ATOM 695 C C . LEU A 1 89 ? 0.723 7.366 -0.482 1.00 93.44 89 LEU A C 1
ATOM 697 O O . LEU A 1 89 ? -0.256 7.521 -1.208 1.00 93.44 89 LEU A O 1
ATOM 701 N N . SER A 1 90 ? 1.064 8.249 0.460 1.00 92.88 90 SER A N 1
ATOM 702 C CA . SER A 1 90 ? 0.351 9.510 0.666 1.00 92.88 90 SER A CA 1
ATOM 703 C C . SER A 1 90 ? 0.436 10.411 -0.568 1.00 92.88 90 SER A C 1
ATOM 705 O O . SER A 1 90 ? -0.603 10.903 -1.006 1.00 92.88 90 SER A O 1
ATOM 707 N N . HIS A 1 91 ? 1.616 10.582 -1.175 1.00 91.25 91 HIS A N 1
ATOM 708 C CA . HIS A 1 91 ? 1.765 11.365 -2.412 1.00 91.25 91 HIS A CA 1
ATOM 709 C C . HIS A 1 91 ? 0.917 10.778 -3.547 1.00 91.25 91 HIS A C 1
ATOM 711 O O . HIS A 1 91 ? 0.152 11.494 -4.192 1.00 91.25 91 HIS A O 1
ATOM 717 N N . ILE A 1 92 ? 0.978 9.456 -3.744 1.00 90.88 92 ILE A N 1
ATOM 718 C CA . ILE A 1 92 ? 0.189 8.747 -4.761 1.00 90.88 92 ILE A CA 1
ATOM 719 C C . ILE A 1 92 ? -1.312 8.940 -4.520 1.00 90.88 92 ILE A C 1
ATOM 721 O O . ILE A 1 92 ? -2.050 9.304 -5.436 1.00 90.88 92 ILE A O 1
ATOM 725 N N . TYR A 1 93 ? -1.769 8.734 -3.286 1.00 90.56 93 TYR A N 1
ATOM 726 C CA . TYR A 1 93 ? -3.175 8.856 -2.910 1.00 90.56 93 TYR A CA 1
ATOM 727 C C . TYR A 1 93 ? -3.716 10.278 -3.131 1.00 90.56 93 TYR A C 1
ATOM 729 O O . TYR A 1 93 ? -4.845 10.450 -3.592 1.00 90.56 93 TYR A O 1
ATOM 737 N N . HIS A 1 94 ? -2.900 11.302 -2.870 1.00 88.88 94 HIS A N 1
ATOM 738 C CA . HIS A 1 94 ? -3.252 12.705 -3.113 1.00 88.88 94 HIS A CA 1
ATOM 739 C C . HIS A 1 94 ? -2.914 13.186 -4.535 1.00 88.88 94 HIS A C 1
ATOM 741 O O . HIS A 1 94 ? -3.175 14.341 -4.865 1.00 88.88 94 HIS A O 1
ATOM 747 N N . ARG A 1 95 ? -2.414 12.292 -5.401 1.00 87.75 95 ARG A N 1
ATOM 748 C CA . ARG A 1 95 ? -1.999 12.567 -6.786 1.00 87.75 95 ARG A CA 1
ATOM 749 C C . ARG A 1 95 ? -0.970 13.689 -6.915 1.00 87.75 95 ARG A C 1
ATOM 751 O O . ARG A 1 95 ? -1.022 14.495 -7.843 1.00 87.75 95 ARG A O 1
ATOM 758 N N . GLU A 1 96 ? -0.020 13.731 -5.995 1.00 82.44 96 GLU A N 1
ATOM 759 C CA . GLU A 1 96 ? 1.125 14.629 -6.068 1.00 82.44 96 GLU A CA 1
ATOM 760 C C . GLU A 1 96 ? 2.131 14.070 -7.092 1.00 82.44 96 GLU A C 1
ATOM 762 O O . GLU A 1 96 ? 2.958 13.220 -6.776 1.00 82.44 96 GLU A O 1
ATOM 767 N N . GLY A 1 97 ? 2.014 14.488 -8.358 1.00 75.94 97 GLY A N 1
ATOM 768 C CA . GLY A 1 97 ? 2.868 14.020 -9.459 1.00 75.94 97 GLY A CA 1
ATOM 769 C C . GLY A 1 97 ? 2.088 13.656 -10.724 1.00 75.94 97 GLY A C 1
ATOM 770 O O . GLY A 1 97 ? 0.979 14.142 -10.949 1.00 75.94 97 GLY A O 1
ATOM 771 N N . VAL A 1 98 ? 2.660 12.783 -11.562 1.00 77.12 98 VAL A N 1
ATOM 772 C CA . VAL A 1 98 ? 1.976 12.237 -12.748 1.00 77.12 98 VAL A CA 1
ATOM 773 C C . VAL A 1 98 ? 1.349 10.901 -12.357 1.00 77.12 98 VAL A C 1
ATOM 775 O O . VAL A 1 98 ? 1.869 9.819 -12.629 1.00 77.12 98 VAL A O 1
ATOM 778 N N . ILE A 1 99 ? 0.221 11.004 -11.655 1.00 81.50 99 ILE A N 1
ATOM 779 C CA . ILE A 1 99 ? -0.527 9.871 -11.109 1.00 81.50 99 ILE A CA 1
ATOM 780 C C . ILE A 1 99 ? -1.840 9.730 -11.881 1.00 81.50 99 ILE A C 1
ATOM 782 O O . ILE A 1 99 ? -2.734 10.568 -11.771 1.00 81.50 99 ILE A O 1
ATOM 786 N N . THR A 1 100 ? -1.964 8.660 -12.667 1.00 76.62 100 THR A N 1
ATOM 787 C CA . THR A 1 100 ? -3.127 8.389 -13.534 1.00 76.62 100 THR A CA 1
ATOM 788 C C . THR A 1 100 ? -4.252 7.613 -12.841 1.00 76.62 100 THR A C 1
ATOM 790 O O . THR A 1 100 ? -5.240 7.270 -13.487 1.00 76.62 100 THR A O 1
ATOM 793 N N . LEU A 1 101 ? -4.139 7.373 -11.529 1.00 82.31 101 LEU A N 1
ATOM 794 C CA . LEU A 1 101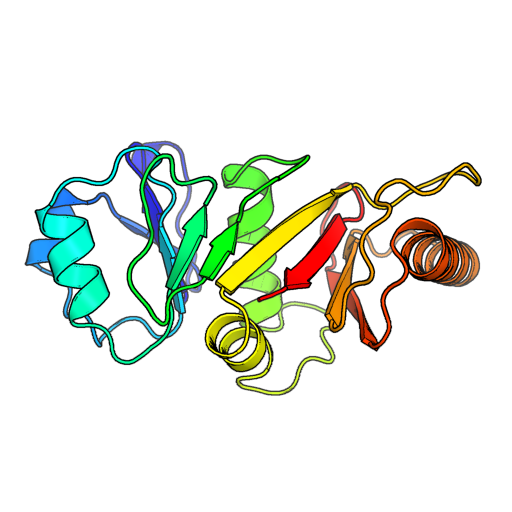 ? -5.144 6.653 -10.741 1.00 82.31 101 LEU A CA 1
ATOM 795 C C . LEU A 1 101 ? -6.460 7.417 -10.643 1.00 82.31 101 LEU A C 1
ATOM 797 O O . LEU A 1 101 ? -6.498 8.582 -10.214 1.00 82.31 101 LEU A O 1
ATOM 801 N N . ALA A 1 102 ? -7.560 6.723 -10.931 1.00 85.44 102 ALA A N 1
ATOM 802 C CA . ALA A 1 102 ? -8.891 7.263 -10.703 1.00 85.44 102 ALA A CA 1
ATOM 803 C C . ALA A 1 102 ? -9.171 7.455 -9.193 1.00 85.44 102 ALA A C 1
ATOM 805 O O . ALA A 1 102 ? -8.565 6.796 -8.343 1.00 85.44 102 ALA A O 1
ATOM 806 N N . PRO A 1 103 ? -10.079 8.372 -8.803 1.00 84.00 103 PRO A N 1
ATOM 807 C CA . PRO A 1 103 ? -10.508 8.488 -7.406 1.00 84.00 103 PRO A CA 1
ATOM 808 C C . PRO A 1 103 ? -11.105 7.183 -6.892 1.00 84.00 103 PRO A C 1
ATOM 810 O O . PRO A 1 103 ? -11.974 6.616 -7.548 1.00 84.00 103 PRO A O 1
ATOM 813 N N . GLY A 1 104 ? -10.655 6.726 -5.720 1.00 86.44 104 GLY A N 1
ATOM 814 C CA . GLY A 1 104 ? -11.141 5.491 -5.109 1.00 86.44 104 GLY A CA 1
ATOM 815 C C . GLY A 1 104 ? -10.476 4.211 -5.619 1.00 86.44 104 GLY A C 1
ATOM 816 O O . GLY A 1 104 ? -10.820 3.135 -5.137 1.00 86.44 104 GLY A O 1
ATOM 817 N N . GLU A 1 105 ? -9.572 4.282 -6.603 1.00 89.50 105 GLU A N 1
ATOM 818 C CA . GLU A 1 105 ? -8.993 3.082 -7.219 1.00 89.50 105 GLU A CA 1
ATOM 819 C C . GLU A 1 105 ? -8.126 2.294 -6.233 1.00 89.50 105 GLU A C 1
ATOM 821 O O . GLU A 1 105 ? -8.275 1.078 -6.113 1.00 89.50 105 GLU A O 1
ATOM 826 N N . LEU A 1 106 ? -7.279 2.989 -5.471 1.00 89.12 106 LEU A N 1
ATOM 827 C CA . LEU A 1 106 ? -6.434 2.360 -4.462 1.00 89.12 106 LEU A CA 1
ATOM 828 C C . LEU A 1 106 ? -7.286 1.765 -3.333 1.00 89.12 106 LEU A C 1
ATOM 830 O O . LEU A 1 106 ? -7.053 0.639 -2.908 1.00 89.12 106 LEU A O 1
ATOM 834 N N . GLU A 1 107 ? -8.317 2.476 -2.882 1.00 90.75 107 GLU A N 1
ATOM 835 C CA . GLU A 1 107 ? -9.262 1.982 -1.881 1.00 90.75 107 GLU A CA 1
ATOM 836 C C . GLU A 1 107 ? -10.029 0.759 -2.383 1.00 90.75 107 GLU A C 1
ATOM 838 O O . GLU A 1 107 ? -10.254 -0.180 -1.622 1.00 90.75 107 GLU A O 1
ATOM 843 N N . SER A 1 108 ? -10.405 0.744 -3.663 1.00 90.69 108 SER A N 1
ATOM 844 C CA . SER A 1 108 ? -11.040 -0.409 -4.294 1.00 90.69 108 SER A CA 1
ATOM 845 C C . SER A 1 108 ? -10.082 -1.595 -4.370 1.00 90.69 108 SER A C 1
ATOM 847 O O . SER A 1 108 ? -10.493 -2.713 -4.058 1.00 90.69 108 SER A O 1
ATOM 849 N N . ALA A 1 109 ? -8.811 -1.362 -4.711 1.00 91.56 109 ALA A N 1
ATOM 850 C CA . ALA A 1 109 ? -7.780 -2.392 -4.688 1.00 91.56 109 ALA A CA 1
ATOM 851 C C . ALA A 1 109 ? -7.629 -2.987 -3.281 1.00 91.56 109 ALA A C 1
ATOM 853 O O . ALA A 1 109 ? -7.657 -4.207 -3.147 1.00 91.56 109 ALA A O 1
ATOM 854 N N . LEU A 1 110 ? -7.570 -2.153 -2.237 1.00 92.19 110 LEU A N 1
ATOM 855 C CA . LEU A 1 110 ? -7.503 -2.633 -0.855 1.00 92.19 110 LEU A CA 1
ATOM 856 C C . LEU A 1 110 ? -8.768 -3.383 -0.425 1.00 92.19 110 LEU A C 1
ATOM 858 O O . LEU A 1 110 ? -8.685 -4.379 0.278 1.00 92.19 110 LEU A O 1
ATOM 862 N N . CYS A 1 111 ? -9.949 -2.894 -0.796 1.00 91.62 111 CYS A N 1
ATOM 863 C CA . CYS A 1 111 ? -11.222 -3.497 -0.395 1.00 91.62 111 CYS A CA 1
ATOM 864 C C . CYS A 1 111 ? -11.433 -4.879 -1.033 1.00 91.62 111 CYS A C 1
ATOM 866 O O . CYS A 1 111 ? -12.014 -5.771 -0.421 1.00 91.62 111 CYS A O 1
ATOM 868 N N . ASN A 1 112 ? -10.942 -5.056 -2.261 1.00 91.88 112 ASN A N 1
ATOM 869 C CA . ASN A 1 112 ? -11.120 -6.276 -3.043 1.00 91.88 112 ASN A CA 1
ATOM 870 C C . ASN A 1 112 ? -9.986 -7.296 -2.876 1.00 91.88 112 ASN A C 1
ATOM 872 O O . ASN A 1 112 ? -10.040 -8.332 -3.533 1.00 91.88 112 ASN A O 1
ATOM 876 N N . ASN A 1 113 ? -8.959 -7.002 -2.071 1.00 92.12 113 ASN A N 1
ATOM 877 C CA . ASN A 1 113 ? -7.807 -7.877 -1.875 1.00 92.12 113 ASN A CA 1
ATOM 878 C C . ASN A 1 113 ? -7.428 -7.942 -0.396 1.00 92.12 113 ASN A C 1
ATOM 880 O O . ASN A 1 113 ? -7.262 -6.921 0.267 1.00 92.12 113 ASN A O 1
ATOM 884 N N . ARG A 1 114 ? -7.249 -9.157 0.121 1.00 92.31 114 ARG A N 1
ATOM 885 C CA . ARG A 1 114 ? -6.868 -9.387 1.520 1.00 92.31 114 ARG A CA 1
ATOM 886 C C . ARG A 1 114 ? -5.394 -9.090 1.777 1.00 92.31 114 ARG A C 1
ATOM 888 O O . ARG A 1 114 ? -5.019 -8.722 2.892 1.00 92.31 114 ARG A O 1
ATOM 895 N N . TYR A 1 115 ? -4.558 -9.257 0.758 1.00 93.56 115 TYR A N 1
ATOM 896 C CA . TYR A 1 115 ? -3.115 -9.183 0.882 1.00 93.56 115 TYR A CA 1
ATOM 897 C C . TYR A 1 115 ? -2.497 -8.263 -0.164 1.00 93.56 115 TYR A C 1
ATOM 899 O O . TYR A 1 115 ? -2.888 -8.240 -1.330 1.00 93.56 115 TYR A O 1
ATOM 907 N N . ALA A 1 116 ? -1.468 -7.550 0.271 1.00 95.25 116 ALA A N 1
ATOM 908 C CA . ALA A 1 116 ? -0.585 -6.762 -0.557 1.00 95.25 116 ALA A CA 1
ATOM 909 C C . ALA A 1 116 ? 0.868 -7.197 -0.340 1.00 95.25 116 ALA A C 1
ATOM 911 O O . ALA A 1 116 ? 1.235 -7.698 0.729 1.00 95.25 116 ALA A O 1
ATOM 912 N N . ARG A 1 117 ? 1.719 -6.978 -1.340 1.00 95.62 117 ARG A N 1
ATOM 913 C CA . ARG A 1 117 ? 3.177 -7.088 -1.203 1.00 95.62 117 ARG A CA 1
ATOM 914 C C . ARG A 1 117 ? 3.855 -5.911 -1.884 1.00 95.62 117 ARG A C 1
ATOM 916 O O . ARG A 1 117 ? 3.395 -5.469 -2.937 1.00 95.62 117 ARG A O 1
ATOM 923 N N . VAL A 1 118 ? 4.936 -5.428 -1.282 1.00 96.38 118 VAL A N 1
ATOM 924 C CA . VAL A 1 118 ? 5.748 -4.328 -1.807 1.00 96.38 118 VAL A CA 1
ATOM 925 C C . VAL A 1 118 ? 7.138 -4.852 -2.133 1.00 96.38 118 VAL A C 1
ATOM 927 O O . VAL A 1 118 ? 7.843 -5.328 -1.253 1.00 96.38 118 VAL A O 1
ATOM 930 N N . PHE A 1 119 ? 7.548 -4.748 -3.386 1.00 94.81 119 PHE A N 1
ATOM 931 C CA . PHE A 1 119 ? 8.855 -5.205 -3.842 1.00 94.81 119 PHE A CA 1
ATOM 932 C C . PHE A 1 119 ? 9.681 -4.051 -4.387 1.00 94.81 119 PHE A C 1
ATOM 934 O O . PHE A 1 119 ? 9.129 -3.054 -4.861 1.00 94.81 119 PHE A O 1
ATOM 941 N N . LEU A 1 120 ? 11.002 -4.211 -4.390 1.00 93.75 120 LEU A N 1
ATOM 942 C CA . LEU A 1 120 ? 11.853 -3.393 -5.251 1.00 93.75 120 LEU A CA 1
ATOM 943 C C . LEU A 1 120 ? 11.599 -3.768 -6.713 1.00 93.75 120 LEU A C 1
ATOM 945 O O . LEU A 1 120 ? 11.488 -4.948 -7.059 1.00 93.75 120 LEU A O 1
ATOM 949 N N . ALA A 1 121 ? 11.523 -2.772 -7.592 1.00 91.94 121 ALA A N 1
ATOM 950 C CA . ALA A 1 121 ? 11.424 -3.049 -9.013 1.00 91.94 121 ALA A CA 1
ATOM 951 C C . ALA A 1 121 ? 12.760 -3.616 -9.534 1.00 91.94 121 ALA A C 1
ATOM 953 O O . ALA A 1 121 ? 13.830 -3.104 -9.191 1.00 91.94 121 ALA A O 1
ATOM 954 N N . PRO A 1 122 ? 12.725 -4.658 -10.378 1.00 89.94 122 PRO A N 1
ATOM 955 C CA . PRO A 1 122 ? 13.921 -5.233 -10.972 1.00 89.94 122 PRO A CA 1
ATOM 956 C C . PRO A 1 122 ? 14.617 -4.233 -11.899 1.00 89.94 122 PRO A C 1
ATOM 958 O O . PRO A 1 122 ? 13.977 -3.582 -12.722 1.00 89.94 122 PRO A O 1
ATOM 961 N N . THR A 1 123 ? 15.944 -4.176 -11.806 1.00 85.25 123 THR A N 1
ATOM 962 C CA . THR A 1 123 ? 16.805 -3.371 -12.691 1.00 85.25 123 THR A CA 1
ATOM 963 C C . THR A 1 123 ? 17.491 -4.205 -13.771 1.00 85.25 123 THR A C 1
ATOM 965 O O . THR A 1 123 ? 18.037 -3.657 -14.722 1.00 85.25 123 THR A O 1
ATOM 968 N N . GLU A 1 124 ? 17.470 -5.532 -13.637 1.00 83.81 124 GLU A N 1
ATOM 969 C CA . GLU A 1 124 ? 18.123 -6.468 -14.550 1.00 83.81 124 GLU A CA 1
ATOM 970 C C . GLU A 1 124 ? 17.203 -7.646 -14.891 1.00 83.81 124 GLU A C 1
ATOM 972 O O . GLU A 1 124 ? 16.300 -8.026 -14.128 1.00 83.81 124 GLU A O 1
ATOM 977 N N . SER A 1 125 ? 17.464 -8.241 -16.057 1.00 78.31 125 SER A N 1
ATOM 978 C CA . SER A 1 125 ? 16.823 -9.485 -16.485 1.00 78.31 125 SER A CA 1
ATOM 979 C C . SER A 1 125 ? 17.237 -10.640 -15.575 1.00 78.31 125 SER A C 1
ATOM 981 O O . SER A 1 125 ? 18.381 -10.721 -15.137 1.00 78.31 125 SER A O 1
ATOM 983 N N . GLY A 1 126 ? 16.317 -11.560 -15.308 1.00 76.88 126 GLY A N 1
ATOM 984 C CA . GLY A 1 126 ? 16.593 -12.720 -14.471 1.00 76.88 126 GLY A CA 1
ATOM 985 C C . GLY A 1 126 ? 15.351 -13.567 -14.249 1.00 76.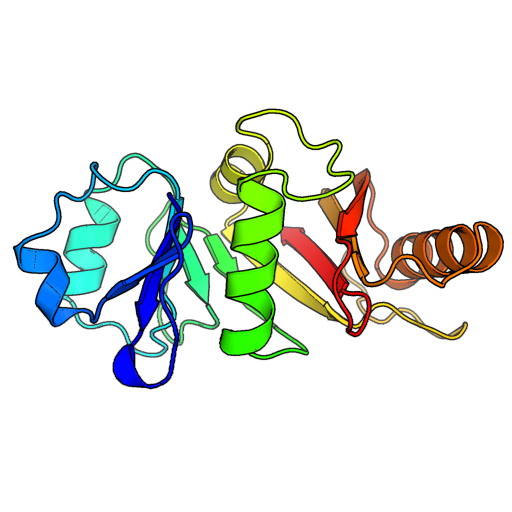88 126 GLY A C 1
ATOM 986 O O . GLY A 1 126 ? 14.304 -13.321 -14.850 1.00 76.88 126 GLY A O 1
ATOM 987 N N . ASP A 1 127 ? 15.479 -14.549 -13.364 1.00 81.31 127 ASP A N 1
ATOM 988 C CA . ASP A 1 127 ? 14.394 -15.469 -13.033 1.00 81.31 127 ASP A CA 1
ATOM 989 C C . ASP A 1 127 ? 13.194 -14.754 -12.391 1.00 81.31 127 ASP A C 1
ATOM 991 O O . ASP A 1 127 ? 13.289 -13.619 -11.905 1.00 81.31 127 ASP A O 1
ATOM 995 N N . LEU A 1 128 ? 12.048 -15.435 -12.376 1.00 81.00 128 LEU A N 1
ATOM 996 C CA . LEU A 1 128 ? 10.846 -14.973 -11.680 1.00 81.00 128 LEU A CA 1
ATOM 997 C C . LEU A 1 128 ? 11.170 -14.677 -10.210 1.00 81.00 128 LEU A C 1
ATOM 999 O O . LEU A 1 128 ? 11.752 -15.516 -9.524 1.00 81.00 128 LEU A O 1
ATOM 1003 N N . ILE A 1 129 ? 10.794 -13.484 -9.743 1.00 77.75 129 ILE A N 1
ATOM 1004 C CA . ILE A 1 129 ? 10.981 -13.081 -8.337 1.00 77.75 129 ILE A CA 1
ATOM 1005 C C . ILE A 1 129 ? 9.883 -13.704 -7.477 1.00 77.75 129 ILE A C 1
ATOM 1007 O O . ILE A 1 129 ? 10.130 -14.114 -6.346 1.00 77.75 129 ILE A O 1
ATOM 1011 N N . ASP A 1 130 ? 8.688 -13.840 -8.050 1.00 73.69 130 ASP A N 1
ATOM 1012 C CA . ASP A 1 130 ? 7.567 -14.523 -7.429 1.00 73.69 130 ASP A CA 1
ATOM 1013 C C . ASP A 1 130 ? 6.929 -15.483 -8.438 1.00 73.69 130 ASP A C 1
ATOM 1015 O O . ASP A 1 130 ? 6.727 -15.156 -9.609 1.00 73.69 130 ASP A O 1
ATOM 1019 N N . SER A 1 131 ? 6.650 -16.707 -7.992 1.00 71.88 131 SER A N 1
ATOM 1020 C CA . SER A 1 131 ? 5.989 -17.717 -8.828 1.00 71.88 131 SER A CA 1
ATOM 1021 C C . SER A 1 131 ? 4.471 -17.529 -8.884 1.00 71.88 131 SER A C 1
ATOM 1023 O O . SER A 1 131 ? 3.817 -18.133 -9.739 1.00 71.88 131 SER A O 1
ATOM 1025 N N . GLN A 1 132 ? 3.932 -16.697 -7.989 1.00 80.25 132 GLN A N 1
ATOM 1026 C CA . GLN A 1 132 ? 2.525 -16.343 -7.916 1.00 80.25 132 GLN A CA 1
ATOM 1027 C C . GLN A 1 132 ? 2.128 -15.423 -9.079 1.00 80.25 132 GLN A C 1
ATOM 1029 O O . GLN A 1 132 ? 2.887 -14.552 -9.490 1.00 80.25 132 GLN A O 1
ATOM 1034 N N . GLU A 1 133 ? 0.927 -15.630 -9.612 1.00 83.31 133 GLU A N 1
ATOM 1035 C CA . GLU A 1 133 ? 0.314 -14.732 -10.591 1.00 83.31 133 GLU A CA 1
ATOM 1036 C C . GLU A 1 133 ? -0.531 -13.689 -9.854 1.00 83.31 133 GLU A C 1
ATOM 1038 O O . GLU A 1 133 ? -1.336 -14.040 -8.985 1.00 83.31 133 GLU A O 1
ATOM 1043 N N . TRP A 1 134 ? -0.352 -12.413 -10.197 1.00 87.12 134 TRP A N 1
ATOM 1044 C CA . TRP A 1 134 ? -1.053 -11.302 -9.550 1.00 87.12 134 TRP A CA 1
ATOM 1045 C C . TRP A 1 134 ? -2.106 -10.725 -10.486 1.00 87.12 134 TRP A C 1
ATOM 1047 O O . TRP A 1 134 ? -1.829 -10.385 -11.639 1.00 87.12 134 TRP A O 1
ATOM 1057 N N . SER A 1 135 ? -3.328 -10.563 -9.985 1.00 86.06 135 SER A N 1
ATOM 1058 C CA . SER A 1 135 ? -4.419 -9.962 -10.758 1.00 86.06 135 SER A CA 1
ATOM 1059 C C . SER A 1 135 ? -4.168 -8.475 -11.030 1.00 86.06 135 SER A C 1
ATOM 1061 O O . SER A 1 135 ? -4.450 -7.989 -12.129 1.00 86.06 135 SER A O 1
ATOM 1063 N N . LEU A 1 136 ? -3.606 -7.779 -10.041 1.00 91.75 136 LEU A N 1
ATOM 1064 C CA . LEU A 1 136 ? -3.404 -6.339 -10.029 1.00 91.75 136 LEU A CA 1
ATOM 1065 C C . LEU A 1 136 ? -2.039 -5.986 -9.433 1.00 91.75 136 LEU A C 1
ATOM 1067 O O . LEU A 1 136 ? -1.638 -6.520 -8.395 1.00 91.75 136 LEU A O 1
ATOM 1071 N N . GLY A 1 137 ? -1.362 -5.028 -10.058 1.00 93.94 137 GLY A N 1
ATOM 1072 C CA . GLY A 1 137 ? -0.173 -4.406 -9.505 1.00 93.94 137 GLY A CA 1
ATOM 1073 C C . GLY A 1 137 ? 0.045 -2.979 -9.993 1.00 93.94 137 GLY A C 1
ATOM 1074 O O . GLY A 1 137 ? -0.518 -2.538 -10.996 1.00 93.94 137 GLY A O 1
ATOM 1075 N N . TYR A 1 138 ? 0.897 -2.271 -9.264 1.00 94.44 138 TYR A N 1
ATOM 1076 C CA . TYR A 1 138 ? 1.299 -0.899 -9.520 1.00 94.44 138 TYR A CA 1
ATOM 1077 C C . TYR A 1 138 ? 2.824 -0.836 -9.573 1.00 94.44 138 TYR A C 1
ATOM 1079 O O . TYR A 1 138 ? 3.485 -1.130 -8.578 1.00 94.44 138 TYR A O 1
ATOM 1087 N N . ALA A 1 139 ? 3.380 -0.454 -10.720 1.00 94.06 139 ALA A N 1
ATOM 1088 C CA . ALA A 1 139 ? 4.780 -0.073 -10.841 1.00 94.06 139 ALA A CA 1
ATOM 1089 C C . ALA A 1 139 ? 4.908 1.404 -10.457 1.00 94.06 139 ALA A C 1
ATOM 1091 O O . ALA A 1 139 ? 4.342 2.276 -11.115 1.00 94.06 139 ALA A O 1
ATOM 1092 N N . ILE A 1 140 ? 5.621 1.682 -9.373 1.00 93.44 140 ILE A N 1
ATOM 1093 C CA . ILE A 1 140 ? 5.858 3.032 -8.874 1.00 93.44 140 ILE A CA 1
ATOM 1094 C C . ILE A 1 140 ? 7.255 3.446 -9.316 1.00 93.44 140 ILE A C 1
ATOM 1096 O O . ILE A 1 140 ? 8.259 3.017 -8.743 1.00 93.44 140 ILE A O 1
ATOM 1100 N N . HIS A 1 141 ? 7.303 4.276 -10.348 1.00 91.62 141 HIS A N 1
ATOM 1101 C CA . HIS A 1 141 ? 8.519 4.884 -10.856 1.00 91.62 141 HIS A CA 1
ATOM 1102 C C . HIS A 1 141 ? 8.834 6.128 -10.032 1.00 91.62 141 HIS A C 1
ATOM 1104 O O . HIS A 1 141 ? 8.002 7.032 -9.925 1.00 91.62 141 HIS A O 1
ATOM 1110 N N . ARG A 1 142 ? 10.024 6.153 -9.436 1.00 88.44 142 ARG A N 1
ATOM 1111 C CA . ARG A 1 142 ? 10.516 7.256 -8.614 1.00 88.44 142 ARG A CA 1
ATOM 1112 C C . ARG A 1 142 ? 11.648 7.952 -9.349 1.00 88.44 142 ARG A C 1
ATOM 1114 O O . ARG A 1 142 ? 12.612 7.316 -9.770 1.00 88.44 142 ARG A O 1
ATOM 1121 N N . GLY A 1 143 ? 11.511 9.262 -9.478 1.00 78.06 143 GLY A N 1
ATOM 1122 C CA . GLY A 1 143 ? 12.482 10.125 -10.130 1.00 78.06 143 GLY A CA 1
ATOM 1123 C C . GLY A 1 143 ? 12.083 10.428 -11.568 1.00 78.06 143 GLY A C 1
ATOM 1124 O O . GLY A 1 143 ? 11.609 9.568 -12.308 1.00 78.06 143 GLY A O 1
ATOM 1125 N N . LEU A 1 144 ? 12.272 11.687 -11.960 1.00 67.00 144 LEU A N 1
ATOM 1126 C CA . LEU A 1 144 ? 11.977 12.176 -13.311 1.00 67.00 144 LEU A CA 1
ATOM 1127 C C . LEU A 1 144 ? 13.204 12.163 -14.231 1.00 67.00 144 LEU A C 1
ATOM 1129 O O . LEU A 1 144 ? 13.089 12.506 -15.404 1.00 67.00 144 LEU A O 1
ATOM 1133 N N . ASP A 1 145 ? 14.365 11.775 -13.705 1.00 72.56 145 ASP A N 1
ATOM 1134 C CA . ASP A 1 145 ? 15.644 11.864 -14.416 1.00 72.56 145 ASP A CA 1
ATOM 1135 C C . ASP A 1 145 ? 15.890 10.670 -15.357 1.00 72.56 145 ASP A C 1
ATOM 1137 O O . ASP A 1 145 ? 16.832 10.686 -16.150 1.00 72.56 145 ASP A O 1
ATOM 1141 N N . GLY A 1 146 ? 15.052 9.631 -15.273 1.00 73.56 146 GLY A N 1
ATOM 1142 C CA . GLY A 1 146 ? 15.117 8.450 -16.133 1.00 73.56 146 GLY A CA 1
ATOM 1143 C C . GLY A 1 146 ? 14.578 8.711 -17.540 1.00 73.56 146 GLY A C 1
ATOM 1144 O O . GLY A 1 146 ? 13.666 9.515 -17.743 1.00 73.56 146 GLY A O 1
ATOM 1145 N N . SER A 1 147 ? 15.124 8.005 -18.529 1.00 85.81 147 SER A N 1
ATOM 1146 C CA . SER A 1 147 ? 14.612 8.065 -19.899 1.00 85.81 147 SER A CA 1
ATOM 1147 C C . SER A 1 147 ? 13.290 7.295 -20.045 1.00 85.81 147 SER A C 1
ATOM 1149 O O . SER A 1 147 ? 12.938 6.448 -19.221 1.00 85.81 147 SER A O 1
ATOM 1151 N N . LEU A 1 148 ? 12.554 7.550 -21.134 1.00 87.75 148 LEU A N 1
ATOM 1152 C CA . LEU A 1 148 ? 11.384 6.732 -21.486 1.00 87.75 148 LEU A CA 1
ATOM 1153 C C . LEU A 1 148 ? 11.761 5.262 -21.733 1.00 87.75 148 LEU A C 1
ATOM 1155 O O . LEU A 1 148 ? 10.951 4.377 -21.463 1.00 87.75 148 LEU A O 1
ATOM 1159 N N . ASP A 1 149 ? 12.986 5.005 -22.196 1.00 89.25 149 ASP A N 1
ATOM 1160 C CA . ASP A 1 149 ? 13.494 3.650 -22.401 1.00 89.25 149 ASP A CA 1
ATOM 1161 C C . ASP A 1 149 ? 13.710 2.936 -21.058 1.00 89.25 149 ASP A C 1
ATOM 1163 O O . ASP A 1 149 ? 13.309 1.783 -20.910 1.00 89.25 149 ASP A O 1
ATOM 1167 N N . ASP A 1 150 ? 14.247 3.632 -20.048 1.00 87.00 150 ASP A N 1
ATOM 1168 C CA . ASP A 1 150 ? 14.396 3.090 -18.688 1.00 87.00 150 ASP A CA 1
ATOM 1169 C C . ASP A 1 150 ? 13.031 2.794 -18.058 1.00 87.00 150 ASP A C 1
ATOM 1171 O O . ASP A 1 150 ? 12.823 1.748 -17.439 1.00 87.00 150 ASP A O 1
ATOM 1175 N N . PHE A 1 151 ? 12.073 3.703 -18.250 1.00 89.38 151 PHE A N 1
ATOM 1176 C CA . PHE A 1 151 ? 10.700 3.525 -17.787 1.00 89.38 151 PHE A CA 1
ATOM 1177 C C . PHE A 1 151 ? 10.052 2.276 -18.403 1.00 89.38 151 PHE A C 1
ATOM 1179 O O . PHE A 1 151 ? 9.471 1.452 -17.683 1.00 89.38 151 PHE A O 1
ATOM 1186 N N . GLN A 1 152 ? 10.171 2.118 -19.725 1.00 91.06 152 GLN A N 1
ATOM 1187 C CA . GLN A 1 152 ? 9.630 0.973 -20.453 1.00 91.06 152 GLN A CA 1
ATOM 1188 C C . GLN A 1 152 ? 10.310 -0.328 -20.010 1.00 91.06 152 GLN A C 1
ATOM 1190 O O . GLN A 1 152 ? 9.621 -1.295 -19.684 1.00 91.06 152 GLN A O 1
ATOM 1195 N N . LEU A 1 153 ? 11.643 -0.329 -19.914 1.00 91.88 153 LEU A N 1
ATOM 1196 C CA . LEU A 1 153 ? 12.426 -1.482 -19.477 1.00 91.88 153 LEU A CA 1
ATOM 1197 C C . LEU A 1 153 ? 11.992 -1.963 -18.088 1.00 91.88 153 LEU A C 1
ATOM 1199 O O . LEU A 1 153 ? 11.697 -3.144 -17.911 1.00 91.88 153 LEU A O 1
ATOM 1203 N N . VAL A 1 154 ? 11.915 -1.057 -17.108 1.00 92.19 154 VAL A N 1
ATOM 1204 C CA . VAL A 1 154 ? 11.483 -1.405 -15.747 1.00 92.19 154 VAL A CA 1
ATOM 1205 C C . VAL A 1 154 ? 10.056 -1.953 -15.763 1.00 92.19 154 VAL A C 1
ATOM 1207 O O . VAL A 1 154 ? 9.797 -2.983 -15.146 1.00 92.19 154 VAL A O 1
ATOM 1210 N N . THR A 1 155 ? 9.139 -1.327 -16.503 1.00 93.06 155 THR A N 1
ATOM 1211 C CA . THR A 1 155 ? 7.743 -1.787 -16.603 1.00 93.06 155 THR A CA 1
ATOM 1212 C C . THR A 1 155 ? 7.646 -3.210 -17.162 1.00 93.06 155 THR A C 1
ATOM 1214 O O . THR A 1 155 ? 6.908 -4.045 -16.627 1.00 93.06 155 THR A O 1
ATOM 1217 N N . ASP A 1 156 ? 8.411 -3.516 -18.210 1.00 92.75 156 ASP A N 1
ATOM 1218 C CA . ASP A 1 156 ? 8.424 -4.839 -18.839 1.00 92.75 156 ASP A CA 1
ATOM 1219 C C . ASP A 1 156 ? 9.055 -5.899 -17.931 1.00 92.75 156 ASP A C 1
ATOM 1221 O O . ASP A 1 156 ? 8.546 -7.023 -17.825 1.00 92.75 156 ASP A O 1
ATOM 1225 N N . LEU A 1 157 ? 10.122 -5.541 -17.211 1.00 93.56 157 LEU A N 1
ATOM 1226 C CA . LEU A 1 157 ? 10.729 -6.414 -16.208 1.00 93.56 157 LEU A CA 1
ATOM 1227 C C . LEU A 1 157 ? 9.761 -6.690 -15.054 1.00 93.56 157 LEU A C 1
ATOM 1229 O O . LEU A 1 157 ? 9.610 -7.842 -14.658 1.00 93.56 157 LEU A O 1
ATOM 1233 N N . VAL A 1 158 ? 9.049 -5.681 -14.548 1.00 93.69 158 VAL A N 1
ATOM 1234 C CA . VAL A 1 158 ? 8.024 -5.863 -13.508 1.00 93.69 158 VAL A CA 1
ATOM 1235 C C . VAL A 1 158 ? 6.937 -6.824 -13.990 1.00 93.69 158 VAL A C 1
ATOM 1237 O O . VAL A 1 158 ? 6.640 -7.819 -13.326 1.00 93.69 158 VAL A O 1
ATOM 1240 N N . ARG A 1 159 ? 6.371 -6.575 -15.175 1.00 91.81 159 ARG A N 1
ATOM 1241 C CA . ARG A 1 159 ? 5.294 -7.405 -15.727 1.00 91.81 159 ARG A CA 1
ATOM 1242 C C . ARG A 1 159 ? 5.727 -8.858 -15.904 1.00 91.81 159 ARG A C 1
ATOM 1244 O O . ARG A 1 159 ? 4.984 -9.766 -15.533 1.00 91.81 159 ARG A O 1
ATOM 1251 N N . SER A 1 160 ? 6.919 -9.078 -16.454 1.00 89.69 160 SER A N 1
ATOM 1252 C CA . SER A 1 160 ? 7.432 -10.419 -16.746 1.00 89.69 160 SER A CA 1
ATOM 1253 C C . SER A 1 160 ? 7.898 -11.171 -15.497 1.00 89.69 160 SER A C 1
ATOM 1255 O O . SER A 1 160 ? 7.597 -12.357 -15.369 1.00 89.69 160 SER A O 1
ATOM 1257 N N . ARG A 1 161 ? 8.584 -10.503 -14.557 1.00 90.62 161 ARG A N 1
ATOM 1258 C CA . ARG A 1 161 ? 9.177 -11.151 -13.372 1.00 90.62 161 ARG A CA 1
ATOM 1259 C C . ARG A 1 161 ? 8.188 -11.416 -12.244 1.00 90.62 161 ARG A C 1
ATOM 1261 O O . ARG A 1 161 ? 8.432 -12.335 -11.462 1.00 90.62 161 ARG A O 1
ATOM 1268 N N . PHE A 1 162 ? 7.100 -10.649 -12.176 1.00 90.12 162 PHE A N 1
ATOM 1269 C CA . PHE A 1 162 ? 6.022 -10.861 -11.209 1.00 90.12 162 PHE A CA 1
ATOM 1270 C C . PHE A 1 162 ? 4.773 -11.505 -11.822 1.00 90.12 162 PHE A C 1
ATOM 1272 O O . PHE A 1 162 ? 3.922 -11.934 -11.067 1.00 90.12 162 PHE A O 1
ATOM 1279 N N . LYS A 1 163 ? 4.625 -11.610 -13.152 1.00 90.00 163 LYS A N 1
ATOM 1280 C CA . LYS A 1 163 ? 3.395 -12.123 -13.801 1.00 90.00 163 LYS A CA 1
ATOM 1281 C C . LYS A 1 163 ? 2.131 -11.379 -13.344 1.00 90.00 163 LYS A C 1
ATOM 1283 O O . LYS A 1 163 ? 1.206 -11.958 -12.775 1.00 90.00 163 LYS A O 1
ATOM 1288 N N . ILE A 1 164 ? 2.114 -10.070 -13.584 1.00 90.62 164 ILE A N 1
ATOM 1289 C CA . ILE A 1 164 ? 0.991 -9.194 -13.225 1.00 90.62 164 ILE A CA 1
ATOM 1290 C C . ILE A 1 164 ? 0.061 -9.034 -14.433 1.00 90.62 164 ILE A C 1
ATOM 1292 O O . ILE A 1 164 ? 0.484 -8.541 -15.481 1.00 90.62 164 ILE A O 1
ATOM 1296 N N . ASN A 1 165 ? -1.211 -9.403 -14.272 1.00 88.19 165 ASN A N 1
ATOM 1297 C CA . ASN A 1 165 ? -2.220 -9.328 -15.332 1.00 88.19 165 ASN A CA 1
ATOM 1298 C C . ASN A 1 165 ? -2.599 -7.880 -15.661 1.00 88.19 165 ASN A C 1
ATOM 1300 O O . ASN A 1 165 ? -2.525 -7.458 -16.818 1.00 88.19 165 ASN A O 1
ATOM 1304 N N . THR A 1 166 ? -2.960 -7.103 -14.638 1.00 90.00 166 THR A N 1
ATOM 1305 C CA . THR A 1 166 ? -3.259 -5.671 -14.769 1.00 90.00 166 THR A CA 1
ATOM 1306 C C . THR A 1 166 ? -2.185 -4.866 -14.053 1.00 90.00 166 THR A C 1
ATOM 1308 O O . THR A 1 166 ? -2.130 -4.869 -12.826 1.00 90.00 166 THR A O 1
ATOM 1311 N N . LEU A 1 167 ? -1.329 -4.189 -14.820 1.00 91.56 167 LEU A N 1
ATOM 1312 C CA . LEU A 1 167 ? -0.256 -3.346 -14.295 1.00 91.56 167 LEU A CA 1
ATOM 1313 C C . LEU A 1 167 ? -0.534 -1.880 -14.624 1.00 91.56 167 LEU A C 1
ATOM 1315 O O . LEU A 1 167 ? -0.627 -1.526 -15.802 1.00 91.56 167 LEU A O 1
ATOM 1319 N N . TYR A 1 168 ? -0.613 -1.049 -13.591 1.00 90.81 168 TYR A N 1
ATOM 1320 C CA . TYR A 1 168 ? -0.646 0.407 -13.713 1.00 90.81 168 TYR A CA 1
ATOM 1321 C C . TYR A 1 168 ? 0.731 0.987 -13.396 1.00 90.81 168 TYR A C 1
ATOM 1323 O O . TYR A 1 168 ? 1.400 0.523 -12.475 1.00 90.81 168 TYR A O 1
ATOM 1331 N N . CYS A 1 169 ? 1.149 2.014 -14.132 1.00 90.81 169 CYS A N 1
ATOM 1332 C CA . CYS A 1 169 ? 2.409 2.707 -13.879 1.00 90.81 169 CYS A CA 1
ATOM 1333 C C . CYS A 1 169 ? 2.134 4.085 -13.280 1.00 90.81 169 CYS A C 1
ATOM 1335 O O . CYS A 1 169 ? 1.311 4.841 -13.799 1.00 90.81 169 CYS A O 1
ATOM 1337 N N . LEU A 1 170 ? 2.831 4.399 -12.194 1.00 90.38 170 LEU A N 1
ATOM 1338 C CA . LEU A 1 170 ? 2.707 5.632 -11.426 1.00 90.38 170 LEU A CA 1
ATOM 1339 C C . LEU A 1 170 ? 4.054 6.340 -11.430 1.00 90.38 170 LEU A C 1
ATOM 1341 O O . LEU A 1 170 ? 5.061 5.699 -11.146 1.00 90.38 170 LEU A O 1
ATOM 1345 N N . CYS A 1 171 ? 4.076 7.638 -11.726 1.00 87.81 171 CYS A N 1
ATOM 1346 C CA . CYS A 1 171 ? 5.305 8.426 -11.718 1.00 87.81 171 CYS A CA 1
ATOM 1347 C C . CYS A 1 171 ? 5.270 9.428 -10.566 1.00 87.81 171 CYS A C 1
ATOM 1349 O O . CYS A 1 171 ? 4.498 10.393 -10.585 1.00 87.81 171 CYS A O 1
ATOM 1351 N N . GLU A 1 172 ? 6.129 9.201 -9.578 1.00 86.44 172 GLU A N 1
ATOM 1352 C CA . GLU A 1 172 ? 6.296 10.077 -8.426 1.00 86.44 172 GLU A CA 1
ATOM 1353 C C . GLU A 1 172 ? 7.600 10.886 -8.572 1.00 86.44 172 GLU A C 1
ATOM 1355 O O . GLU A 1 172 ? 8.653 10.310 -8.863 1.00 86.44 172 GLU A O 1
ATOM 1360 N N . PRO A 1 173 ? 7.552 12.226 -8.432 1.00 78.56 173 PRO A N 1
ATOM 1361 C CA . PRO A 1 173 ? 8.685 13.097 -8.742 1.00 78.56 173 PRO A CA 1
ATOM 1362 C C . PRO A 1 173 ? 9.821 13.093 -7.698 1.00 78.56 173 PRO A C 1
ATOM 1364 O O . PRO A 1 173 ? 10.701 13.950 -7.760 1.00 78.56 173 PRO A O 1
ATOM 1367 N N . GLY A 1 174 ? 9.831 12.166 -6.740 1.00 75.31 174 GLY A N 1
ATOM 1368 C CA . GLY A 1 174 ? 10.835 12.074 -5.685 1.00 75.31 174 GLY A CA 1
ATOM 1369 C C . GLY A 1 174 ? 12.057 11.233 -6.051 1.00 75.31 174 GLY A C 1
ATOM 1370 O O . GLY A 1 174 ? 12.076 10.484 -7.020 1.00 75.31 174 GLY A O 1
ATOM 1371 N N . ASN A 1 175 ? 13.097 11.319 -5.223 1.00 76.19 175 ASN A N 1
ATOM 1372 C CA . ASN A 1 175 ? 14.271 10.455 -5.342 1.00 76.19 175 ASN A CA 1
ATOM 1373 C C . ASN A 1 175 ? 14.019 9.127 -4.625 1.00 76.19 175 ASN A C 1
ATOM 1375 O O . ASN A 1 175 ? 13.531 9.114 -3.492 1.00 76.19 175 ASN A O 1
ATOM 1379 N N . GLY A 1 176 ? 14.393 8.013 -5.249 1.00 84.06 176 GLY A N 1
ATOM 1380 C CA . GLY A 1 176 ? 14.366 6.706 -4.605 1.00 84.06 176 GLY A CA 1
ATOM 1381 C C . GLY A 1 176 ? 14.388 5.551 -5.591 1.00 84.06 176 GLY A C 1
ATOM 1382 O O . GLY A 1 176 ? 14.538 5.738 -6.793 1.00 84.06 176 GLY A O 1
ATOM 1383 N N . VAL A 1 177 ? 14.251 4.345 -5.054 1.00 89.56 177 VAL A N 1
ATOM 1384 C CA . VAL A 1 177 ? 14.198 3.114 -5.845 1.00 89.56 177 VAL A CA 1
ATOM 1385 C C . VAL A 1 177 ? 12.775 2.849 -6.320 1.00 89.56 177 VAL A C 1
ATOM 1387 O O . VAL A 1 177 ? 11.824 2.993 -5.552 1.00 89.56 177 VAL A O 1
ATOM 1390 N N . ASN A 1 178 ? 12.629 2.451 -7.582 1.00 92.88 178 ASN A N 1
ATOM 1391 C CA . ASN A 1 178 ? 11.342 2.039 -8.134 1.00 92.88 178 ASN A CA 1
ATOM 1392 C C . ASN A 1 178 ? 10.767 0.878 -7.313 1.00 92.88 178 ASN A C 1
ATOM 1394 O O . ASN A 1 178 ? 11.504 -0.022 -6.906 1.00 92.88 178 ASN A O 1
ATOM 1398 N N . LEU A 1 179 ? 9.455 0.889 -7.093 1.00 95.00 179 LEU A N 1
ATOM 1399 C CA . LEU A 1 179 ? 8.757 -0.128 -6.307 1.00 95.00 179 LEU A CA 1
ATOM 1400 C C . LEU A 1 179 ? 7.670 -0.813 -7.129 1.00 95.00 179 LEU A C 1
ATOM 1402 O O . LEU A 1 179 ? 7.173 -0.273 -8.116 1.00 95.00 179 LEU A O 1
ATOM 1406 N N . VAL A 1 180 ? 7.259 -1.991 -6.677 1.00 95.25 180 VAL A N 1
ATOM 1407 C CA . VAL A 1 180 ? 6.098 -2.713 -7.193 1.00 95.25 180 VAL A CA 1
ATOM 1408 C C . VAL A 1 180 ? 5.171 -3.029 -6.034 1.00 95.25 180 VAL A C 1
ATOM 1410 O O . VAL A 1 180 ? 5.565 -3.710 -5.094 1.00 95.25 180 VAL A O 1
ATOM 1413 N N . LEU A 1 181 ? 3.931 -2.562 -6.106 1.00 95.62 181 LEU A N 1
ATOM 1414 C CA . LEU A 1 181 ? 2.867 -2.939 -5.180 1.00 95.62 181 LEU A CA 1
ATOM 1415 C C . LEU A 1 181 ? 1.960 -3.955 -5.874 1.00 95.62 181 LEU A C 1
ATOM 1417 O O . LEU A 1 181 ? 1.413 -3.660 -6.931 1.00 95.62 181 LEU A O 1
ATOM 1421 N N . THR A 1 182 ? 1.791 -5.138 -5.298 1.00 94.81 182 THR A N 1
ATOM 1422 C CA . THR A 1 182 ? 0.946 -6.214 -5.850 1.00 94.81 182 THR A CA 1
ATOM 1423 C C . THR A 1 182 ? -0.154 -6.592 -4.872 1.00 94.81 182 THR A C 1
ATOM 1425 O O . THR A 1 182 ? 0.020 -6.425 -3.664 1.00 94.81 182 THR A O 1
ATOM 1428 N N . PHE A 1 183 ? -1.278 -7.088 -5.393 1.00 92.50 183 PHE A N 1
ATOM 1429 C CA . PHE A 1 183 ? -2.468 -7.420 -4.610 1.00 92.50 183 PHE A CA 1
ATOM 1430 C C . PHE A 1 183 ? -2.984 -8.834 -4.892 1.00 92.50 183 PHE A C 1
ATOM 1432 O O . PHE A 1 183 ? -3.055 -9.255 -6.049 1.00 92.50 183 PHE A O 1
ATOM 1439 N N . SER A 1 184 ? -3.383 -9.548 -3.837 1.00 89.62 184 SER A N 1
ATOM 1440 C CA . SER A 1 184 ? -4.046 -10.853 -3.917 1.00 89.62 184 SER A CA 1
ATOM 1441 C C . SER A 1 184 ? -5.129 -11.023 -2.851 1.00 89.62 184 SER A C 1
ATOM 1443 O O . SER A 1 184 ? -5.144 -10.336 -1.829 1.00 89.62 184 SER A O 1
ATOM 1445 N N . ASN A 1 185 ? -6.013 -11.995 -3.072 1.00 83.94 185 ASN A N 1
ATOM 1446 C CA . ASN A 1 185 ? -6.948 -12.486 -2.057 1.00 83.94 185 ASN A CA 1
ATOM 1447 C C . ASN A 1 185 ? -6.305 -13.461 -1.074 1.00 83.94 185 ASN A C 1
ATOM 1449 O O . ASN A 1 185 ? -5.276 -14.072 -1.443 1.00 83.94 185 ASN A O 1
#